Protein AF-A0A2N9P0N6-F1 (afdb_monomer_lite)

Structure (mmCIF, N/CA/C/O backbone):
data_AF-A0A2N9P0N6-F1
#
_entry.id   AF-A0A2N9P0N6-F1
#
loop_
_atom_site.group_PDB
_atom_site.id
_atom_site.type_symbol
_atom_site.label_atom_id
_atom_site.label_alt_id
_atom_site.label_comp_id
_atom_site.label_asym_id
_atom_site.label_entity_id
_atom_site.label_seq_id
_atom_site.pdbx_PDB_ins_code
_atom_site.Cartn_x
_atom_site.Cartn_y
_atom_site.Cartn_z
_atom_site.occupancy
_atom_site.B_iso_or_equiv
_atom_site.auth_seq_id
_atom_site.auth_comp_id
_atom_site.auth_asym_id
_atom_site.auth_atom_id
_atom_site.pdbx_PDB_model_num
ATOM 1 N N . MET A 1 1 ? 8.194 -4.034 -36.246 1.00 49.62 1 MET A N 1
ATOM 2 C CA . MET A 1 1 ? 9.529 -4.236 -35.645 1.00 49.62 1 MET A CA 1
ATOM 3 C C . MET A 1 1 ? 10.573 -4.206 -36.746 1.00 49.62 1 MET A C 1
ATOM 5 O O . MET A 1 1 ? 10.496 -5.023 -37.655 1.00 49.62 1 MET A O 1
ATOM 9 N N . GLN A 1 2 ? 11.500 -3.252 -36.697 1.00 40.88 2 GLN A N 1
ATOM 10 C CA . GLN A 1 2 ? 12.720 -3.291 -37.503 1.00 40.88 2 GLN A CA 1
ATOM 11 C C . GLN A 1 2 ? 13.875 -3.702 -36.585 1.00 40.88 2 GLN A C 1
ATOM 13 O O . GLN A 1 2 ? 13.995 -3.189 -35.474 1.00 40.88 2 GLN A O 1
ATOM 18 N N . THR A 1 3 ? 14.701 -4.646 -37.029 1.00 42.91 3 THR A N 1
ATOM 19 C CA . THR A 1 3 ? 15.984 -4.951 -36.388 1.00 42.91 3 THR A CA 1
ATOM 20 C C . THR A 1 3 ? 17.046 -4.061 -37.018 1.00 42.91 3 THR A C 1
ATOM 22 O O . THR A 1 3 ? 17.331 -4.203 -38.209 1.00 42.91 3 THR A O 1
ATOM 25 N N . LEU A 1 4 ? 17.625 -3.146 -36.243 1.00 47.66 4 LEU A N 1
ATOM 26 C CA . LEU A 1 4 ? 18.802 -2.388 -36.669 1.00 47.66 4 LEU A CA 1
ATOM 27 C C . LEU A 1 4 ? 20.085 -3.176 -36.342 1.00 47.66 4 LEU A C 1
ATOM 29 O O . LEU A 1 4 ? 20.085 -4.105 -35.528 1.00 47.66 4 LEU A O 1
ATOM 33 N N . SER A 1 5 ? 21.189 -2.816 -37.004 1.00 42.75 5 SER A N 1
ATOM 34 C CA . SER A 1 5 ? 22.524 -3.361 -36.718 1.00 42.75 5 SER A CA 1
ATOM 35 C C . SER A 1 5 ? 22.832 -3.242 -35.218 1.00 42.75 5 SER A C 1
ATOM 37 O O . SER A 1 5 ? 22.763 -2.146 -34.672 1.00 42.75 5 SER A O 1
ATOM 39 N N . GLY A 1 6 ? 23.164 -4.358 -34.557 1.00 52.94 6 GLY A N 1
ATOM 40 C CA . GLY A 1 6 ? 23.443 -4.404 -33.111 1.00 52.94 6 GLY A CA 1
ATOM 41 C C . GLY A 1 6 ? 22.436 -5.189 -32.258 1.00 52.94 6 GLY A C 1
ATOM 42 O O . GLY A 1 6 ? 22.603 -5.245 -31.044 1.00 52.94 6 GLY A O 1
ATOM 43 N N . GLY A 1 7 ? 21.417 -5.818 -32.858 1.00 56.06 7 GLY A N 1
ATOM 44 C CA . GLY A 1 7 ? 20.499 -6.720 -32.140 1.00 56.06 7 GLY A CA 1
ATOM 45 C C . GLY A 1 7 ? 19.434 -6.014 -31.292 1.00 56.06 7 GLY A C 1
ATOM 46 O O . GLY A 1 7 ? 18.870 -6.626 -30.388 1.00 56.06 7 GLY A O 1
ATOM 47 N N . ILE A 1 8 ? 19.164 -4.737 -31.576 1.00 58.69 8 ILE A N 1
ATOM 48 C CA . ILE A 1 8 ? 18.118 -3.942 -30.920 1.00 58.69 8 ILE A CA 1
ATOM 49 C C . ILE A 1 8 ? 16.829 -4.045 -31.740 1.00 58.69 8 ILE A C 1
ATOM 51 O O . ILE A 1 8 ? 16.834 -3.818 -32.956 1.00 58.69 8 ILE A O 1
ATOM 55 N N . VAL A 1 9 ? 15.725 -4.369 -31.066 1.00 68.44 9 VAL A N 1
ATOM 56 C CA . VAL A 1 9 ? 14.376 -4.251 -31.627 1.00 68.44 9 VAL A CA 1
ATOM 57 C C . VAL A 1 9 ? 13.866 -2.850 -31.323 1.00 68.44 9 VAL A C 1
ATOM 59 O O . VAL A 1 9 ? 13.810 -2.452 -30.162 1.00 68.44 9 VAL A O 1
ATOM 62 N N . TYR A 1 10 ? 13.492 -2.109 -32.363 1.00 68.31 10 TYR A N 1
ATOM 63 C CA . TYR A 1 10 ? 12.914 -0.777 -32.212 1.00 68.31 10 TYR A CA 1
ATOM 64 C C . TYR A 1 10 ? 11.390 -0.820 -32.267 1.00 68.31 10 TYR A C 1
ATOM 66 O O . TYR A 1 10 ? 10.807 -1.390 -33.204 1.00 68.31 10 TYR A O 1
ATOM 74 N N . LEU A 1 11 ? 10.766 -0.200 -31.264 1.00 72.31 11 LEU A N 1
ATOM 75 C CA . LEU A 1 11 ? 9.359 0.171 -31.293 1.00 72.31 11 LEU A CA 1
ATOM 76 C C . LEU A 1 11 ? 9.286 1.631 -31.753 1.00 72.31 11 LEU A C 1
ATOM 78 O O . LEU A 1 11 ? 9.772 2.499 -31.035 1.00 72.31 11 LEU A O 1
ATOM 82 N N . PRO A 1 12 ? 8.750 1.908 -32.955 1.00 70.69 12 PRO A N 1
ATOM 83 C CA . PRO A 1 12 ? 8.478 3.279 -33.359 1.00 70.69 12 PRO A CA 1
ATOM 84 C C . PRO A 1 12 ? 7.296 3.829 -32.554 1.00 70.69 12 PRO A C 1
ATOM 86 O O . PRO A 1 12 ? 6.465 3.061 -32.062 1.00 70.69 12 PRO A O 1
ATOM 89 N N . VAL A 1 13 ? 7.169 5.152 -32.505 1.00 69.19 13 VAL A N 1
ATOM 90 C CA . VAL A 1 13 ? 6.020 5.829 -31.882 1.00 69.19 13 VAL A CA 1
ATOM 91 C C . VAL A 1 13 ? 4.707 5.315 -32.475 1.00 69.19 13 VAL A C 1
ATOM 93 O O . VAL A 1 13 ? 4.562 5.237 -33.698 1.00 69.19 13 VAL A O 1
ATOM 96 N N . GLY A 1 14 ? 3.755 4.954 -31.610 1.00 60.06 14 GLY A N 1
ATOM 97 C CA . GLY A 1 14 ? 2.486 4.330 -32.012 1.00 60.06 14 GLY A CA 1
ATOM 98 C C . GLY A 1 14 ? 2.611 2.873 -32.486 1.00 60.06 14 GLY A C 1
ATOM 99 O O . GLY A 1 14 ? 1.659 2.307 -33.019 1.00 60.06 14 GLY A O 1
ATOM 100 N N . GLY A 1 15 ? 3.788 2.258 -32.342 1.00 62.38 15 GLY A N 1
ATOM 101 C CA . GLY A 1 15 ? 3.999 0.831 -32.536 1.00 62.38 15 GLY A CA 1
ATOM 102 C C . GLY A 1 15 ? 3.549 0.048 -31.308 1.00 62.38 15 GLY A C 1
ATOM 103 O O . GLY A 1 15 ? 4.353 -0.201 -30.412 1.00 62.38 15 GLY A O 1
ATOM 104 N N . ASP A 1 16 ? 2.281 -0.355 -31.283 1.00 68.75 16 ASP A N 1
ATOM 105 C CA . ASP A 1 16 ? 1.711 -1.074 -30.144 1.00 68.75 16 ASP A CA 1
ATOM 106 C C . ASP A 1 16 ? 2.242 -2.510 -30.044 1.00 68.75 16 ASP A C 1
ATOM 108 O O . ASP A 1 16 ? 2.293 -3.262 -31.025 1.00 68.75 16 ASP A O 1
ATOM 112 N N . VAL A 1 17 ? 2.582 -2.923 -28.824 1.00 77.94 17 VAL A N 1
ATOM 113 C CA . VAL A 1 17 ? 2.837 -4.323 -28.487 1.00 77.94 17 VAL A CA 1
ATOM 114 C C . VAL A 1 17 ? 1.614 -4.863 -27.761 1.00 77.94 17 VAL A C 1
ATOM 116 O O . VAL A 1 17 ? 1.407 -4.603 -26.577 1.00 77.94 17 VAL A O 1
ATOM 119 N N . VAL A 1 18 ? 0.805 -5.651 -28.466 1.00 70.25 18 VAL A N 1
ATOM 120 C CA . VAL A 1 18 ? -0.320 -6.366 -27.857 1.00 70.25 18 VAL A CA 1
ATOM 121 C C . VAL A 1 18 ? 0.111 -7.785 -27.533 1.00 70.25 18 VAL A C 1
ATOM 123 O O . VAL A 1 18 ? 0.424 -8.583 -28.419 1.00 70.25 18 VAL A O 1
ATOM 126 N N . VAL A 1 19 ? 0.097 -8.112 -26.247 1.00 71.06 19 VAL A N 1
ATOM 127 C CA . VAL A 1 19 ? 0.402 -9.443 -25.746 1.00 71.06 19 VAL A CA 1
ATOM 128 C C . VAL A 1 19 ? -0.867 -10.050 -25.169 1.00 71.06 19 VAL A C 1
ATOM 130 O O . VAL A 1 19 ? -1.368 -9.618 -24.134 1.00 71.06 19 VAL A O 1
ATOM 133 N N . ASN A 1 20 ? -1.350 -11.116 -25.803 1.00 66.62 20 ASN A N 1
ATOM 134 C CA . ASN A 1 20 ? -2.471 -11.916 -25.315 1.00 66.62 20 ASN A CA 1
ATOM 135 C C . ASN A 1 20 ? -1.983 -13.333 -25.010 1.00 66.62 20 ASN A C 1
ATOM 137 O O . ASN A 1 20 ? -2.189 -14.233 -25.828 1.00 66.62 20 ASN A O 1
ATOM 141 N N . PRO A 1 21 ? -1.297 -13.571 -23.878 1.00 57.34 21 PRO A N 1
ATOM 142 C CA . PRO A 1 21 ? -0.941 -14.929 -23.505 1.00 57.34 21 PRO A CA 1
ATOM 143 C C . PRO A 1 21 ? -2.259 -15.677 -23.288 1.00 57.34 21 PRO A C 1
ATOM 145 O O . PRO A 1 21 ? -3.105 -15.245 -22.505 1.00 57.34 21 PRO A O 1
ATOM 148 N N . GLY A 1 22 ? -2.462 -16.751 -24.054 1.00 48.78 22 GLY A N 1
ATOM 149 C CA . GLY A 1 22 ? -3.684 -17.560 -24.123 1.00 48.78 22 GLY A CA 1
ATOM 150 C C . GLY A 1 22 ? -4.123 -18.297 -22.845 1.00 48.78 22 GLY A C 1
ATOM 151 O O . GLY A 1 22 ? -4.326 -19.505 -22.889 1.00 48.78 22 GLY A O 1
ATOM 152 N N . GLY A 1 23 ? -4.328 -17.590 -21.732 1.00 51.22 23 GLY A N 1
ATOM 153 C CA . GLY A 1 23 ? -4.953 -18.113 -20.514 1.00 51.22 23 GLY A CA 1
ATOM 154 C C . GLY A 1 23 ? -4.096 -18.013 -19.249 1.00 51.22 23 GLY A C 1
ATOM 155 O O . GLY A 1 23 ? -2.961 -17.544 -19.260 1.00 51.22 23 GLY A O 1
ATOM 156 N N . PHE A 1 24 ? -4.679 -18.434 -18.126 1.00 49.97 24 PHE A N 1
ATOM 157 C CA . PHE A 1 24 ? -4.037 -18.484 -16.808 1.00 49.97 24 PHE A CA 1
ATOM 158 C C . PHE A 1 24 ? -3.007 -19.632 -16.762 1.00 49.97 24 PHE A C 1
ATOM 160 O O . PHE A 1 24 ? -3.317 -20.740 -17.191 1.00 49.97 24 PHE A O 1
ATOM 167 N N . GLY A 1 25 ? -1.801 -19.401 -16.231 1.00 47.66 25 GLY A N 1
ATOM 168 C CA . GLY A 1 25 ? -0.821 -20.470 -15.959 1.00 47.66 25 GLY A CA 1
ATOM 169 C C . GLY A 1 25 ? 0.010 -20.982 -17.147 1.00 47.66 25 GLY A C 1
ATOM 170 O O . GLY A 1 25 ? 0.790 -21.915 -16.980 1.00 47.66 25 GLY A O 1
ATOM 171 N N . ILE A 1 26 ? -0.108 -20.377 -18.329 1.00 51.69 26 ILE A N 1
ATOM 172 C CA . ILE A 1 26 ? 0.869 -20.558 -19.415 1.00 51.69 26 ILE A CA 1
ATOM 173 C C . ILE A 1 26 ? 2.056 -19.599 -19.223 1.00 51.69 26 ILE A C 1
ATOM 175 O O . ILE A 1 26 ? 1.856 -18.489 -18.718 1.00 51.69 26 ILE A O 1
ATOM 179 N N . PRO A 1 27 ? 3.281 -19.982 -19.632 1.00 53.56 27 PRO A N 1
ATOM 180 C CA . PRO A 1 27 ? 4.412 -19.065 -19.642 1.00 53.56 27 PRO A CA 1
ATOM 181 C C . PRO A 1 27 ? 4.029 -17.799 -20.412 1.00 53.56 27 PRO A C 1
ATOM 183 O O . PRO A 1 27 ? 3.515 -17.878 -21.530 1.00 53.56 27 PRO A O 1
ATOM 186 N N . GLY A 1 28 ? 4.225 -16.642 -19.784 1.00 61.91 28 GLY A N 1
ATOM 187 C CA . GLY A 1 28 ? 3.974 -15.348 -20.405 1.00 61.91 28 GLY A CA 1
ATOM 188 C C . GLY A 1 28 ? 4.761 -15.152 -21.704 1.00 61.91 28 GLY A C 1
ATOM 189 O O . GLY A 1 28 ? 5.698 -15.895 -21.996 1.00 61.91 28 GLY A O 1
ATOM 190 N N . ALA A 1 29 ? 4.414 -14.134 -22.495 1.00 69.56 29 ALA A N 1
ATOM 191 C CA . ALA A 1 29 ? 5.278 -13.764 -23.615 1.00 69.56 29 ALA A CA 1
ATOM 192 C C . ALA A 1 29 ? 6.511 -13.027 -23.084 1.00 69.56 29 ALA A C 1
ATOM 194 O O . ALA A 1 29 ? 6.374 -12.080 -22.305 1.00 69.56 29 ALA A O 1
ATOM 195 N N . THR A 1 30 ? 7.697 -13.429 -23.534 1.00 66.44 30 THR A N 1
ATOM 196 C CA . THR A 1 30 ? 8.952 -12.790 -23.134 1.00 66.44 30 THR A CA 1
ATOM 197 C C . THR A 1 30 ? 9.543 -11.994 -24.288 1.00 66.44 30 THR A C 1
ATOM 199 O O . THR A 1 30 ? 9.735 -12.533 -25.378 1.00 66.44 30 THR A O 1
ATOM 202 N N . LEU A 1 31 ? 9.893 -10.735 -24.028 1.00 73.81 31 LEU A N 1
ATOM 203 C CA . LEU A 1 31 ? 10.778 -9.944 -24.875 1.00 73.81 31 LEU A CA 1
ATOM 204 C C . LEU A 1 31 ? 12.138 -9.807 -24.180 1.00 73.81 31 LEU A C 1
ATOM 206 O O . LEU A 1 31 ? 12.259 -9.183 -23.127 1.00 73.81 31 LEU A O 1
ATOM 210 N N . SER A 1 32 ? 13.164 -10.402 -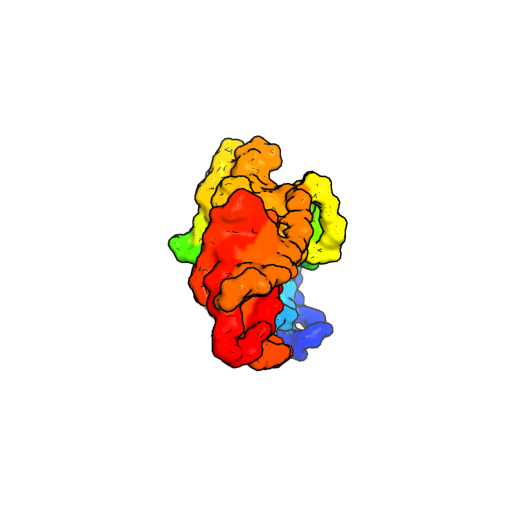24.779 1.00 62.06 32 SER A N 1
ATOM 211 C CA . SER A 1 32 ? 14.549 -10.376 -24.295 1.00 62.06 32 SER A CA 1
ATOM 212 C C . SER A 1 32 ? 15.461 -9.618 -25.263 1.00 62.06 32 SER A C 1
ATOM 214 O O . SER A 1 32 ? 15.145 -9.510 -26.446 1.00 62.06 32 SER A O 1
ATOM 216 N N . GLY A 1 33 ? 16.624 -9.159 -24.794 1.00 62.41 33 GLY A N 1
ATOM 217 C CA . GLY A 1 33 ? 17.613 -8.448 -25.614 1.00 62.41 33 GLY A CA 1
ATOM 218 C C . GLY A 1 33 ? 17.662 -6.956 -25.292 1.00 62.41 33 GLY A C 1
ATOM 219 O O . GLY A 1 33 ? 17.744 -6.589 -24.127 1.00 62.41 33 GLY A O 1
ATOM 220 N N . ASN A 1 34 ? 17.620 -6.102 -26.311 1.00 70.62 34 ASN A N 1
ATOM 221 C CA . ASN A 1 34 ? 17.540 -4.651 -26.144 1.00 70.62 34 ASN A CA 1
ATOM 222 C C . ASN A 1 34 ? 16.294 -4.129 -26.859 1.00 70.62 34 ASN A C 1
ATOM 224 O O . ASN A 1 34 ? 16.050 -4.489 -28.017 1.00 70.62 34 ASN A O 1
ATOM 228 N N . LEU A 1 35 ? 15.542 -3.263 -26.183 1.00 80.94 35 LEU A N 1
ATOM 229 C CA . LEU A 1 35 ? 14.367 -2.593 -26.729 1.00 80.94 35 LEU A CA 1
ATOM 230 C C . LEU A 1 35 ? 14.644 -1.093 -26.827 1.00 80.94 35 LEU A C 1
ATOM 232 O O . LEU A 1 35 ? 14.914 -0.444 -25.820 1.00 80.94 35 LEU A O 1
ATOM 236 N N . GLY A 1 36 ? 14.600 -0.551 -28.038 1.00 82.56 36 GLY A N 1
ATOM 237 C CA . GLY A 1 36 ? 14.731 0.884 -28.270 1.00 82.56 36 GLY A CA 1
ATOM 238 C C . GLY A 1 36 ? 13.366 1.548 -28.404 1.00 82.56 36 GLY A C 1
ATOM 239 O O . GLY A 1 36 ? 12.532 1.064 -29.174 1.00 82.56 36 GLY A O 1
ATOM 240 N N . LEU A 1 37 ? 13.169 2.652 -27.683 1.00 87.12 37 LEU A N 1
ATOM 241 C CA . LEU A 1 37 ? 12.028 3.554 -27.821 1.00 87.12 37 LEU A CA 1
ATOM 242 C C . LEU A 1 37 ? 12.452 4.821 -28.567 1.00 87.12 37 LEU A C 1
ATOM 244 O O . LEU A 1 37 ? 13.471 5.434 -28.228 1.00 87.12 37 LEU A O 1
ATOM 248 N N . ASP A 1 38 ? 11.647 5.236 -29.540 1.00 87.38 38 ASP A N 1
ATOM 249 C CA . ASP A 1 38 ? 11.734 6.589 -30.090 1.00 87.38 38 ASP A CA 1
ATOM 250 C C . ASP A 1 38 ? 11.063 7.601 -29.132 1.00 87.38 38 ASP A C 1
ATOM 252 O O . ASP A 1 38 ? 10.577 7.242 -28.060 1.00 87.38 38 ASP A O 1
ATOM 256 N N . SER A 1 39 ? 11.061 8.893 -29.468 1.00 87.25 39 SER A N 1
ATOM 257 C CA . SER A 1 39 ? 10.440 9.920 -28.613 1.00 87.25 39 SER A CA 1
ATOM 258 C C . SER A 1 39 ? 8.911 9.823 -28.613 1.00 87.25 39 SER A C 1
ATOM 260 O O . SER A 1 39 ? 8.303 9.905 -29.675 1.00 87.25 39 SER A O 1
ATOM 262 N N . GLY A 1 40 ? 8.277 9.731 -27.440 1.00 87.12 40 GLY A N 1
ATOM 263 C CA . GLY A 1 40 ? 6.818 9.652 -27.300 1.00 87.12 40 GLY A CA 1
ATOM 264 C C . GLY A 1 40 ? 6.309 8.317 -26.736 1.00 87.12 40 GLY A C 1
ATOM 265 O O . GLY A 1 40 ? 7.111 7.464 -26.342 1.00 87.12 40 GLY A O 1
ATOM 266 N N . PRO A 1 41 ? 4.975 8.143 -26.658 1.00 88.31 41 PRO A N 1
ATOM 267 C CA . PRO A 1 41 ? 4.359 6.997 -25.998 1.00 88.31 41 PRO A CA 1
ATOM 268 C C . PRO A 1 41 ? 4.415 5.720 -26.838 1.00 88.31 41 PRO A C 1
ATOM 270 O O . PRO A 1 41 ? 4.175 5.730 -28.049 1.00 88.31 41 PRO A O 1
ATOM 273 N N . HIS A 1 42 ? 4.683 4.610 -26.152 1.00 90.94 42 HIS A N 1
ATOM 274 C CA . HIS A 1 42 ? 4.646 3.255 -26.695 1.00 90.94 42 HIS A CA 1
ATOM 275 C C . HIS A 1 42 ? 3.716 2.401 -25.839 1.00 90.94 42 HIS A C 1
ATOM 277 O O . HIS A 1 42 ? 3.966 2.203 -24.647 1.00 90.94 42 HIS A O 1
ATOM 283 N N . HIS A 1 43 ? 2.645 1.890 -26.443 1.00 89.19 43 HIS A N 1
ATOM 284 C CA . HIS A 1 43 ? 1.644 1.118 -25.721 1.00 89.19 43 HIS A CA 1
ATOM 285 C C . HIS A 1 43 ? 2.042 -0.356 -25.655 1.00 89.19 43 HIS A C 1
ATOM 287 O O . HIS A 1 43 ? 2.383 -0.992 -26.656 1.00 89.19 43 HIS A O 1
ATOM 293 N N . ILE A 1 44 ? 1.967 -0.911 -24.451 1.00 89.00 44 ILE A N 1
ATOM 294 C CA . ILE A 1 44 ? 2.109 -2.332 -24.172 1.00 89.00 44 ILE A CA 1
ATOM 295 C C . ILE A 1 44 ? 0.807 -2.791 -23.525 1.00 89.00 44 ILE A C 1
ATOM 297 O O . ILE A 1 44 ? 0.579 -2.608 -22.327 1.00 89.00 44 ILE A O 1
ATOM 301 N N . THR A 1 45 ? -0.059 -3.408 -24.323 1.00 87.19 45 THR A N 1
ATOM 302 C CA . THR A 1 45 ? -1.331 -3.952 -23.848 1.00 87.19 45 THR A CA 1
ATOM 303 C C . THR A 1 45 ? -1.144 -5.419 -23.490 1.00 87.19 45 THR A C 1
ATOM 305 O O . THR A 1 45 ? -0.797 -6.229 -24.350 1.00 87.19 45 THR A O 1
ATOM 308 N N . VAL A 1 46 ? -1.405 -5.792 -22.235 1.00 85.44 46 VAL A N 1
ATOM 309 C CA . VAL A 1 46 ? -1.327 -7.191 -21.785 1.00 85.44 46 VAL A CA 1
ATOM 310 C C . VAL A 1 46 ? -2.709 -7.708 -21.409 1.00 85.44 46 VAL A C 1
ATOM 312 O O . VAL A 1 46 ? -3.376 -7.156 -20.534 1.00 85.44 46 VAL A O 1
ATOM 315 N N . GLY A 1 47 ? -3.120 -8.811 -22.035 1.00 77.88 47 GLY A N 1
ATOM 316 C CA . GLY A 1 47 ? -4.386 -9.480 -21.744 1.00 77.88 47 GLY A CA 1
ATOM 317 C C . GLY A 1 47 ? -5.606 -8.741 -22.291 1.00 77.88 47 GLY A C 1
ATOM 318 O O . GLY A 1 47 ? -6.637 -8.689 -21.622 1.00 77.88 47 GLY A O 1
ATOM 319 N N . GLN A 1 48 ? -5.496 -8.158 -23.485 1.00 76.69 48 GLN A N 1
ATOM 320 C CA . GLN A 1 48 ? -6.612 -7.495 -24.155 1.00 76.69 48 GLN A CA 1
ATOM 321 C C . GLN A 1 48 ? -7.822 -8.447 -24.229 1.00 76.69 48 GLN A C 1
ATOM 323 O O . GLN A 1 48 ? -7.679 -9.619 -24.575 1.00 76.69 48 GLN A O 1
ATOM 328 N N . ASN A 1 49 ? -9.017 -7.942 -23.903 1.00 69.25 49 ASN A N 1
ATOM 329 C CA . ASN A 1 49 ? -10.279 -8.701 -23.867 1.00 69.25 49 ASN A CA 1
ATOM 330 C C . ASN A 1 49 ? -10.369 -9.821 -22.807 1.00 69.25 49 ASN A C 1
ATOM 332 O O . ASN A 1 49 ? -11.240 -10.686 -22.909 1.00 69.25 49 ASN A O 1
ATOM 336 N N . LEU A 1 50 ? -9.508 -9.824 -21.783 1.00 68.69 50 LEU A N 1
ATOM 337 C CA . LEU A 1 50 ? -9.630 -10.737 -20.640 1.00 68.69 50 LEU A CA 1
ATOM 338 C C . LEU A 1 50 ? -10.406 -10.099 -19.478 1.00 68.69 50 LEU A C 1
ATOM 340 O O . LEU A 1 50 ? -10.438 -8.884 -19.328 1.00 68.69 50 LEU A O 1
ATOM 344 N N . VAL A 1 51 ? -11.023 -10.935 -18.636 1.00 61.69 51 VAL A N 1
ATOM 345 C CA . VAL A 1 51 ? -11.869 -10.498 -17.501 1.00 61.69 51 VAL A CA 1
ATOM 346 C C . VAL A 1 51 ? -11.174 -10.707 -16.137 1.00 61.69 51 VAL A C 1
ATOM 348 O O . VAL A 1 51 ? -11.775 -10.490 -15.094 1.00 61.69 51 VAL A O 1
ATOM 351 N N . ALA A 1 52 ? -9.897 -11.108 -16.099 1.00 54.50 52 ALA A N 1
ATOM 352 C CA . ALA A 1 52 ? -9.213 -11.462 -14.848 1.00 54.50 52 ALA A CA 1
ATOM 353 C C . ALA A 1 52 ? -8.046 -10.524 -14.492 1.00 54.50 52 ALA A C 1
ATOM 355 O O . ALA A 1 52 ? -7.041 -10.470 -15.204 1.00 54.50 52 ALA A O 1
ATOM 356 N N . SER A 1 53 ? -8.157 -9.871 -13.330 1.00 51.62 53 SER A N 1
ATOM 357 C CA . SER A 1 53 ? -7.023 -9.325 -12.574 1.00 51.62 53 SER A CA 1
ATOM 358 C C . SER A 1 53 ? -6.164 -10.489 -12.058 1.00 51.62 53 SER A C 1
ATOM 360 O O . SER A 1 53 ? -6.698 -11.442 -11.495 1.00 51.62 53 SER A O 1
ATOM 362 N N . GLY A 1 54 ? -4.854 -10.459 -12.314 1.00 50.91 54 GLY A N 1
ATOM 363 C CA . GLY A 1 54 ? -3.926 -11.561 -12.004 1.00 50.91 54 GLY A CA 1
ATOM 364 C C . GLY A 1 54 ? -3.702 -12.559 -13.148 1.00 50.91 54 GLY A C 1
ATOM 365 O O . GLY A 1 54 ? -2.948 -13.516 -12.986 1.00 50.91 54 GLY A O 1
ATOM 366 N N . GLY A 1 55 ? -4.335 -12.321 -14.303 1.00 64.19 55 GLY A N 1
ATOM 367 C CA . GLY A 1 55 ? -4.104 -13.046 -15.549 1.00 64.19 55 GLY A CA 1
ATOM 368 C C . GLY A 1 55 ? -2.763 -12.706 -16.227 1.00 64.19 55 GLY A C 1
ATOM 369 O O . GLY A 1 55 ? -1.840 -12.197 -15.595 1.00 64.19 55 GLY A O 1
ATOM 370 N N . PRO A 1 56 ? -2.630 -13.021 -17.520 1.00 58.59 56 PRO A N 1
ATOM 371 C CA . PRO A 1 56 ? -1.377 -13.373 -18.175 1.00 58.59 56 PRO A CA 1
ATOM 372 C C . PRO A 1 56 ? -0.240 -12.345 -18.069 1.00 58.59 56 PRO A C 1
ATOM 374 O O . PRO A 1 56 ? -0.467 -11.137 -17.986 1.00 58.59 56 PRO A O 1
ATOM 377 N N . GLN A 1 57 ? 0.995 -12.849 -18.129 1.00 75.75 57 GLN A N 1
ATOM 378 C CA . GLN A 1 57 ? 2.219 -12.067 -17.950 1.00 75.75 57 GLN A CA 1
ATOM 379 C C . GLN A 1 57 ? 2.888 -11.755 -19.296 1.00 75.75 57 GLN A C 1
ATOM 381 O O . GLN A 1 57 ? 3.010 -12.623 -20.160 1.00 75.75 57 GLN A O 1
ATOM 386 N N . CYS A 1 58 ? 3.359 -10.527 -19.473 1.00 85.12 58 CYS A N 1
ATOM 387 C CA . CYS A 1 58 ? 4.429 -10.212 -20.409 1.00 85.12 58 CYS A CA 1
ATOM 388 C C . CYS A 1 58 ? 5.678 -9.896 -19.592 1.00 85.12 58 CYS A C 1
ATOM 390 O O . CYS A 1 58 ? 5.612 -9.057 -18.698 1.00 85.12 58 CYS A O 1
ATOM 392 N N . ILE A 1 59 ? 6.794 -10.562 -19.877 1.00 87.44 59 ILE A N 1
ATOM 393 C CA . ILE A 1 59 ? 8.076 -10.286 -19.227 1.00 87.44 59 ILE A CA 1
ATOM 394 C C . ILE A 1 59 ? 8.972 -9.584 -20.239 1.00 87.44 59 ILE A C 1
ATOM 396 O O . ILE A 1 59 ? 9.296 -10.144 -21.285 1.00 87.44 59 ILE A O 1
ATOM 400 N N . ILE A 1 60 ? 9.409 -8.373 -19.920 1.00 89.50 60 ILE A N 1
ATOM 401 C CA . ILE A 1 60 ? 10.470 -7.695 -20.656 1.00 89.50 60 ILE A CA 1
ATOM 402 C C . ILE A 1 60 ? 11.733 -7.791 -19.812 1.00 89.50 60 ILE A C 1
ATOM 404 O O . ILE A 1 60 ? 11.938 -7.037 -18.859 1.00 89.50 60 ILE A O 1
ATOM 408 N N . SER A 1 61 ? 12.567 -8.767 -20.167 1.00 87.94 61 SER A N 1
ATOM 409 C CA . SER A 1 61 ? 13.908 -8.922 -19.602 1.00 87.94 61 SER A CA 1
ATOM 410 C C . SER A 1 61 ? 14.959 -8.126 -20.365 1.00 87.94 61 SER A C 1
ATOM 412 O O . SER A 1 61 ? 16.104 -8.033 -19.925 1.00 87.94 61 SER A O 1
ATOM 414 N N . ALA A 1 62 ? 14.570 -7.550 -21.504 1.00 85.88 62 ALA A N 1
ATOM 415 C CA . ALA A 1 62 ? 15.396 -6.626 -22.249 1.00 85.88 62 ALA A CA 1
ATOM 416 C C . ALA A 1 62 ? 15.680 -5.341 -21.463 1.00 85.88 62 ALA A C 1
ATOM 418 O O . ALA A 1 62 ? 14.816 -4.848 -20.738 1.00 85.88 62 ALA A O 1
ATOM 419 N N . THR A 1 63 ? 16.857 -4.753 -21.680 1.00 90.00 63 THR A N 1
ATOM 420 C CA . THR A 1 63 ? 17.079 -3.351 -21.314 1.00 90.00 63 THR A CA 1
ATOM 421 C C . THR A 1 63 ? 16.292 -2.472 -22.277 1.00 90.00 63 THR A C 1
ATOM 423 O O . THR A 1 63 ? 16.502 -2.535 -23.493 1.00 90.00 63 THR A O 1
ATOM 426 N N . ILE A 1 64 ? 15.395 -1.652 -21.735 1.00 92.06 64 ILE A N 1
ATOM 427 C CA . ILE A 1 64 ? 14.668 -0.641 -22.497 1.00 92.06 64 ILE A CA 1
ATOM 428 C C . ILE A 1 64 ? 15.457 0.668 -22.435 1.00 92.06 64 ILE A C 1
ATOM 430 O O . ILE A 1 64 ? 15.725 1.185 -21.350 1.00 92.06 64 ILE A O 1
ATOM 434 N N . GLY A 1 65 ? 15.832 1.205 -23.590 1.00 91.06 65 GLY A N 1
ATOM 435 C CA . GLY A 1 65 ? 16.515 2.492 -23.718 1.00 91.06 65 GLY A CA 1
ATOM 436 C C . GLY A 1 65 ? 15.820 3.403 -24.724 1.00 91.06 65 GLY A C 1
ATOM 437 O O . GLY A 1 65 ? 14.882 2.993 -25.404 1.00 91.06 65 GLY A O 1
ATOM 438 N N . GLU A 1 66 ? 16.301 4.636 -24.842 1.00 88.31 66 GLU A N 1
ATOM 439 C CA . GLU A 1 66 ? 15.776 5.633 -25.782 1.00 88.31 66 GLU A CA 1
ATOM 440 C C . GLU A 1 66 ? 16.859 6.136 -26.744 1.00 88.31 66 GLU A C 1
ATOM 442 O O . GLU A 1 66 ? 18.040 6.193 -26.397 1.00 88.31 66 GLU A O 1
ATOM 447 N N . THR A 1 67 ? 16.466 6.493 -27.967 1.00 79.94 67 THR A N 1
ATOM 448 C CA . THR A 1 67 ? 17.379 6.993 -29.016 1.00 79.94 67 THR A CA 1
ATOM 449 C C . THR A 1 67 ? 17.484 8.505 -29.074 1.00 79.94 67 THR A C 1
ATOM 451 O O . THR A 1 67 ? 18.553 9.030 -29.379 1.00 79.94 67 THR A O 1
ATOM 454 N N . SER A 1 68 ? 16.386 9.212 -28.808 1.00 78.50 68 SER A N 1
ATOM 455 C CA . SER A 1 68 ? 16.297 10.668 -28.978 1.00 78.50 68 SER A CA 1
ATOM 456 C C . SER A 1 68 ? 15.737 11.407 -27.758 1.00 78.50 68 SER A C 1
ATOM 458 O O . SER A 1 68 ? 15.420 12.589 -27.866 1.00 78.50 68 SER A O 1
ATOM 460 N N . GLY A 1 69 ? 15.626 10.732 -26.608 1.00 82.31 69 GLY A N 1
ATOM 461 C CA . GLY A 1 69 ? 15.057 11.292 -25.380 1.00 82.31 69 GLY A CA 1
ATOM 462 C C . GLY A 1 69 ? 13.523 11.306 -25.354 1.00 82.31 69 GLY A C 1
ATOM 463 O O . GLY A 1 69 ? 12.862 11.491 -26.382 1.00 82.31 69 GLY A O 1
ATOM 464 N N . GLY A 1 70 ? 12.951 11.135 -24.162 1.00 85.44 70 GLY A N 1
ATOM 465 C CA . GLY A 1 70 ? 11.506 11.214 -23.935 1.00 85.44 70 GLY A CA 1
ATOM 466 C C . GLY A 1 70 ? 10.721 10.002 -24.440 1.00 85.44 70 GLY A C 1
ATOM 467 O O . GLY A 1 70 ? 9.528 10.132 -24.713 1.00 85.44 70 GLY A O 1
ATOM 468 N N . GLY A 1 71 ? 11.365 8.842 -24.588 1.00 92.50 71 GLY A N 1
ATOM 469 C CA . GLY A 1 71 ? 10.653 7.594 -24.855 1.00 92.50 71 GLY A CA 1
ATOM 470 C C . GLY A 1 71 ? 9.867 7.177 -23.615 1.00 92.50 71 GLY A C 1
ATOM 471 O O . GLY A 1 71 ? 10.444 7.059 -22.534 1.00 92.50 71 GLY A O 1
ATOM 472 N N . SER A 1 72 ? 8.557 6.989 -23.751 1.00 94.38 72 SER A N 1
ATOM 473 C CA . SER A 1 72 ? 7.662 6.599 -22.657 1.00 94.38 72 SER A CA 1
ATOM 474 C C . SER A 1 72 ? 6.954 5.281 -22.944 1.00 94.38 72 SER A C 1
ATOM 476 O O . SER A 1 72 ? 6.782 4.880 -24.097 1.00 94.38 72 SER A O 1
ATOM 478 N N . LEU A 1 73 ? 6.521 4.618 -21.872 1.00 95.75 73 LEU A N 1
ATOM 479 C CA . LEU A 1 73 ? 5.720 3.400 -21.934 1.00 95.75 73 LEU A CA 1
ATOM 480 C C . LEU A 1 73 ? 4.321 3.661 -21.387 1.00 95.75 73 LEU A C 1
ATOM 482 O O . LEU A 1 73 ? 4.161 4.321 -20.363 1.00 95.75 73 LEU A O 1
ATOM 486 N N . GLU A 1 74 ? 3.319 3.068 -22.017 1.00 95.75 74 GLU A N 1
ATOM 487 C CA . GLU A 1 74 ? 1.966 2.984 -21.483 1.00 95.75 74 GLU A CA 1
ATOM 488 C C . GLU A 1 74 ? 1.566 1.517 -21.341 1.00 95.75 74 GLU A C 1
ATOM 490 O O . GLU A 1 74 ? 1.449 0.787 -22.322 1.00 95.75 74 GLU A O 1
ATOM 495 N N . LYS A 1 75 ? 1.367 1.068 -20.102 1.00 93.81 75 LYS A N 1
ATOM 496 C CA . LYS A 1 75 ? 0.865 -0.266 -19.787 1.00 93.81 75 LYS A CA 1
ATOM 497 C C . LYS A 1 75 ? -0.659 -0.237 -19.710 1.00 93.81 75 LYS A C 1
ATOM 499 O O . LYS A 1 75 ? -1.217 0.338 -18.778 1.00 93.81 75 LYS A O 1
ATOM 504 N N . ASP A 1 76 ? -1.307 -0.950 -20.627 1.00 90.00 76 ASP A N 1
ATOM 505 C CA . ASP A 1 76 ? -2.763 -1.114 -20.685 1.00 90.00 76 ASP A CA 1
ATOM 506 C C . ASP A 1 76 ? -3.193 -2.598 -20.607 1.00 90.00 76 ASP A C 1
ATOM 508 O O . ASP A 1 76 ? -2.371 -3.524 -20.645 1.00 90.00 76 ASP A O 1
ATOM 512 N N . GLY A 1 77 ? -4.491 -2.841 -20.454 1.00 87.69 77 GLY A N 1
ATOM 513 C CA . GLY A 1 77 ? -5.106 -4.155 -20.317 1.00 87.69 77 GLY A CA 1
ATOM 514 C C . GLY A 1 77 ? -4.997 -4.735 -18.899 1.00 87.69 77 GLY A C 1
ATOM 515 O O . GLY A 1 77 ? -4.139 -4.338 -18.111 1.00 87.69 77 GLY A O 1
ATOM 516 N N . PRO A 1 78 ? -5.850 -5.709 -18.547 1.00 86.25 78 PRO A N 1
ATOM 517 C CA . PRO A 1 78 ? -5.952 -6.260 -17.191 1.00 86.25 78 PRO A CA 1
ATOM 518 C C . PRO A 1 78 ? -4.765 -7.146 -16.773 1.00 86.25 78 PRO A C 1
ATOM 520 O O . PRO A 1 78 ? -4.621 -7.466 -15.593 1.00 86.25 78 PRO A O 1
ATOM 523 N N . GLY A 1 79 ? -3.927 -7.573 -17.723 1.00 86.81 79 GLY A N 1
ATOM 524 C CA . GLY A 1 79 ? -2.787 -8.452 -17.474 1.00 86.81 79 GLY A CA 1
ATOM 525 C C . GLY A 1 79 ? -1.598 -7.753 -16.813 1.00 86.81 79 GLY A C 1
ATOM 526 O O . GLY A 1 79 ? -1.618 -6.545 -16.542 1.00 86.81 79 GLY A O 1
ATOM 527 N N . ARG A 1 80 ? -0.535 -8.529 -16.575 1.00 89.69 80 ARG A N 1
ATOM 528 C CA . ARG A 1 80 ? 0.677 -8.077 -15.884 1.00 89.69 80 ARG A CA 1
ATOM 529 C C . ARG A 1 80 ? 1.842 -7.874 -16.845 1.00 89.69 80 ARG A C 1
ATOM 531 O O . ARG A 1 80 ? 2.219 -8.797 -17.557 1.00 89.69 80 ARG A O 1
ATOM 538 N N . LEU A 1 81 ? 2.446 -6.693 -16.826 1.00 92.38 81 LEU A N 1
ATOM 539 C CA . LEU A 1 81 ? 3.740 -6.432 -17.456 1.00 92.38 81 LEU A CA 1
ATOM 540 C C . LEU A 1 81 ? 4.824 -6.462 -16.382 1.00 92.38 81 LEU A C 1
ATOM 542 O O . LEU A 1 81 ? 4.714 -5.748 -15.392 1.00 92.38 81 LEU A O 1
ATOM 546 N N . VAL A 1 82 ? 5.848 -7.287 -16.576 1.00 93.19 82 VAL A N 1
ATOM 547 C CA . VAL A 1 82 ? 6.989 -7.443 -15.672 1.00 93.19 82 VAL A CA 1
ATOM 548 C C . VAL A 1 82 ? 8.232 -6.885 -16.357 1.00 93.19 82 VAL A C 1
ATOM 550 O O . VAL A 1 82 ? 8.626 -7.377 -17.413 1.00 93.19 82 VAL A O 1
ATOM 553 N N . LEU A 1 83 ? 8.850 -5.869 -15.762 1.00 95.94 83 LEU A N 1
ATOM 554 C CA . LEU A 1 83 ? 10.099 -5.271 -16.227 1.00 95.94 83 LEU A CA 1
ATOM 555 C C . LEU A 1 83 ? 11.236 -5.715 -15.305 1.00 95.94 83 LEU A C 1
ATOM 557 O O . LEU A 1 83 ? 11.285 -5.310 -14.143 1.00 95.94 83 LEU A O 1
ATOM 561 N N . THR A 1 84 ? 12.156 -6.534 -15.818 1.00 95.31 84 THR A N 1
ATOM 562 C CA . THR A 1 84 ? 13.299 -7.046 -15.034 1.00 95.31 84 THR A CA 1
ATOM 563 C C . THR A 1 84 ? 14.641 -6.451 -15.469 1.00 95.31 84 THR A C 1
ATOM 565 O O . THR A 1 84 ? 15.660 -6.712 -14.837 1.00 95.31 84 THR A O 1
ATOM 568 N N . GLY A 1 85 ? 14.663 -5.688 -16.568 1.00 93.56 85 GLY A N 1
ATOM 569 C CA . GLY A 1 85 ? 15.864 -5.053 -17.111 1.00 93.56 85 GLY A CA 1
ATOM 570 C C . GLY A 1 85 ? 16.306 -3.792 -16.357 1.00 93.56 85 GLY A C 1
ATOM 571 O O . GLY A 1 85 ? 15.560 -3.211 -15.566 1.00 93.56 85 GLY A O 1
ATOM 572 N N . ASN A 1 86 ? 17.532 -3.347 -16.641 1.00 95.69 86 ASN A N 1
ATOM 573 C CA . ASN A 1 86 ? 18.062 -2.056 -16.194 1.00 95.69 86 ASN A CA 1
ATOM 574 C C . ASN A 1 86 ? 17.767 -1.003 -17.260 1.00 95.69 86 ASN A C 1
ATOM 576 O O . ASN A 1 86 ? 18.582 -0.770 -18.152 1.00 95.69 86 ASN A O 1
ATOM 580 N N . ASN A 1 87 ? 16.583 -0.416 -17.196 1.00 96.69 87 ASN A N 1
ATOM 581 C CA . ASN A 1 87 ? 16.080 0.500 -18.201 1.00 96.69 87 ASN A CA 1
ATOM 582 C C . ASN A 1 87 ? 16.682 1.901 -18.047 1.00 96.69 87 ASN A C 1
ATOM 584 O O . ASN A 1 87 ? 16.918 2.384 -16.938 1.00 96.69 87 ASN A O 1
ATOM 588 N N . THR A 1 88 ? 16.903 2.563 -19.179 1.00 95.50 88 THR A N 1
ATOM 589 C CA . THR A 1 88 ? 17.559 3.875 -19.261 1.00 95.50 88 THR A CA 1
ATOM 590 C C . THR A 1 88 ? 16.714 4.947 -19.946 1.00 95.50 88 THR A C 1
ATOM 592 O O . THR A 1 88 ? 17.181 6.076 -20.074 1.00 95.50 88 THR A O 1
ATOM 595 N N . TYR A 1 89 ? 15.489 4.629 -20.380 1.00 95.56 89 TYR A N 1
ATOM 596 C CA . TYR A 1 89 ? 14.562 5.639 -20.893 1.00 95.56 89 TYR A CA 1
ATOM 597 C C . TYR A 1 89 ? 14.127 6.605 -19.780 1.00 95.56 89 TYR A C 1
ATOM 599 O O . TYR A 1 89 ? 14.047 6.231 -18.607 1.00 95.56 89 TYR A O 1
ATOM 607 N N . SER A 1 90 ? 13.871 7.859 -20.152 1.00 95.12 90 SER A N 1
ATOM 608 C CA . SER A 1 90 ? 13.562 8.940 -19.206 1.00 95.12 90 SER A CA 1
ATOM 609 C C . SER A 1 90 ? 12.105 9.403 -19.261 1.00 95.12 90 SER A C 1
ATOM 611 O O . SER A 1 90 ? 11.635 10.094 -18.356 1.00 95.12 90 SER A O 1
ATOM 613 N N . GLY A 1 91 ? 11.363 9.017 -20.304 1.00 96.69 91 GLY A N 1
ATOM 614 C CA . GLY A 1 91 ? 9.933 9.285 -20.385 1.00 96.69 91 GLY A CA 1
ATOM 615 C C . GLY A 1 91 ? 9.149 8.536 -19.307 1.00 96.69 91 GLY A C 1
ATOM 616 O O . GLY A 1 91 ? 9.562 7.490 -18.803 1.00 96.69 91 GLY A O 1
ATOM 617 N N . VAL A 1 92 ? 7.997 9.091 -18.942 1.00 97.31 92 VAL A N 1
ATOM 618 C CA . VAL A 1 92 ? 7.120 8.555 -17.891 1.00 97.31 92 VAL A CA 1
ATOM 619 C C . VAL A 1 92 ? 6.556 7.198 -18.298 1.00 97.31 92 VAL A C 1
ATOM 621 O O . VAL A 1 92 ? 6.103 7.023 -19.424 1.00 97.31 92 VAL A O 1
ATOM 624 N N . THR A 1 93 ? 6.530 6.249 -17.369 1.00 98.31 93 THR A N 1
ATOM 625 C CA . THR A 1 93 ? 5.768 5.010 -17.518 1.00 98.31 93 THR A CA 1
ATOM 626 C C . THR A 1 93 ? 4.354 5.218 -16.971 1.00 98.31 93 THR A C 1
ATOM 628 O O . THR A 1 93 ? 4.174 5.454 -15.780 1.00 98.31 93 THR A O 1
ATOM 631 N N . THR A 1 94 ? 3.332 5.125 -17.816 1.00 98.38 94 THR A N 1
ATOM 632 C CA . THR A 1 94 ? 1.925 5.243 -17.400 1.00 98.38 94 THR A CA 1
ATOM 633 C C . THR A 1 94 ? 1.308 3.860 -17.225 1.00 98.38 94 THR A C 1
ATOM 635 O O . THR A 1 94 ? 1.345 3.044 -18.141 1.00 98.38 94 THR A O 1
ATOM 638 N N . VAL A 1 95 ? 0.709 3.584 -16.068 1.00 98.19 95 VAL A N 1
ATOM 639 C CA . VAL A 1 95 ? -0.099 2.383 -15.820 1.00 98.19 95 VAL A CA 1
ATOM 640 C C . VAL A 1 95 ? -1.561 2.758 -16.031 1.00 98.19 95 VAL A C 1
ATOM 642 O O . VAL A 1 95 ? -2.221 3.234 -15.109 1.00 98.19 95 VAL A O 1
ATOM 645 N N . ALA A 1 96 ? -2.055 2.578 -17.256 1.00 95.81 96 ALA A N 1
ATOM 646 C CA . ALA A 1 96 ? -3.440 2.863 -17.628 1.00 95.81 96 ALA A CA 1
ATOM 647 C C . ALA A 1 96 ? -4.422 1.825 -17.056 1.00 95.81 96 ALA A C 1
ATOM 649 O O . ALA A 1 96 ? -5.565 2.163 -16.760 1.00 95.81 96 ALA A O 1
ATOM 650 N N . GLY A 1 97 ? -3.962 0.586 -16.848 1.00 91.44 97 GLY A N 1
ATOM 651 C CA . GLY A 1 97 ? -4.744 -0.474 -16.218 1.00 91.44 97 GLY A CA 1
ATOM 652 C C . GLY A 1 97 ? -3.952 -1.760 -15.964 1.00 91.44 97 GLY A C 1
ATOM 653 O O . GLY A 1 97 ? -2.860 -1.984 -16.504 1.00 91.44 97 GLY A O 1
ATOM 654 N N . GLY A 1 98 ? -4.519 -2.624 -15.118 1.00 92.06 98 GLY A N 1
ATOM 655 C CA . GLY A 1 98 ? -3.901 -3.892 -14.735 1.00 92.06 98 GLY A CA 1
ATOM 656 C C . GLY A 1 98 ? -2.639 -3.684 -13.901 1.00 92.06 98 GLY A C 1
ATOM 657 O O . GLY A 1 98 ? -2.582 -2.789 -13.060 1.00 92.06 98 GLY A O 1
ATOM 658 N N . TRP A 1 99 ? -1.624 -4.521 -14.124 1.00 93.44 99 TRP A N 1
ATOM 659 C CA . TRP A 1 99 ? -0.457 -4.598 -13.244 1.00 93.44 99 TRP A CA 1
ATOM 660 C C . TRP A 1 99 ? 0.839 -4.256 -13.983 1.00 93.44 99 TRP A C 1
ATOM 662 O O . TRP A 1 99 ? 1.166 -4.882 -14.995 1.00 93.44 99 TRP A O 1
ATOM 672 N N . LEU A 1 100 ? 1.606 -3.315 -13.438 1.00 96.75 100 LEU A N 1
ATOM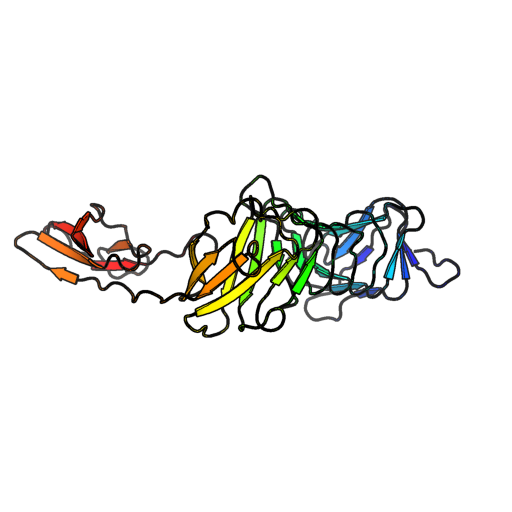 673 C CA . LEU A 1 100 ? 3.015 -3.111 -13.755 1.00 96.75 100 LEU A CA 1
ATOM 674 C C . LEU A 1 100 ? 3.859 -3.616 -12.580 1.00 96.75 100 LEU A C 1
ATOM 676 O O . LEU A 1 100 ? 3.778 -3.083 -11.477 1.00 96.75 100 LEU A O 1
ATOM 680 N N . GLN A 1 101 ? 4.670 -4.638 -12.822 1.00 96.56 101 GLN A N 1
ATOM 681 C CA . GLN A 1 101 ? 5.657 -5.157 -11.882 1.00 96.56 101 GLN A CA 1
ATOM 682 C C . GLN A 1 101 ? 7.049 -4.723 -12.335 1.00 96.56 101 GLN A C 1
ATOM 684 O O . GLN A 1 101 ? 7.457 -5.009 -13.460 1.00 96.56 101 GLN A O 1
ATOM 689 N N . VAL A 1 102 ? 7.772 -4.024 -11.469 1.00 98.00 102 VAL A N 1
ATOM 690 C CA . VAL A 1 102 ? 9.144 -3.583 -11.715 1.00 98.00 102 VAL A CA 1
ATOM 691 C C . VAL A 1 102 ? 10.046 -4.325 -10.747 1.00 98.00 102 VAL A C 1
ATOM 693 O O . VAL A 1 102 ? 10.060 -4.012 -9.562 1.00 98.00 102 VAL A O 1
ATOM 696 N N . ASP A 1 103 ? 10.806 -5.284 -11.263 1.00 97.06 103 ASP A N 1
ATOM 697 C CA . ASP A 1 103 ? 11.814 -6.028 -10.493 1.00 97.06 103 ASP A CA 1
ATOM 698 C C . ASP A 1 103 ? 13.242 -5.627 -10.894 1.00 97.06 103 ASP A C 1
ATOM 700 O O . ASP A 1 103 ? 14.199 -5.921 -10.183 1.00 97.06 103 ASP A O 1
ATOM 704 N N . GLY A 1 104 ? 13.381 -4.941 -12.034 1.00 97.25 104 GLY A N 1
ATOM 705 C CA . GLY A 1 104 ? 14.617 -4.313 -12.491 1.00 97.25 104 GLY A CA 1
ATOM 706 C C . GLY A 1 104 ? 14.791 -2.883 -11.972 1.00 97.25 104 GLY A C 1
ATOM 707 O O . GLY A 1 104 ? 14.348 -2.527 -10.881 1.00 97.25 104 GLY A O 1
ATOM 708 N N . SER A 1 105 ? 15.433 -2.031 -12.770 1.00 98.00 105 SER A N 1
ATOM 709 C CA . SER A 1 105 ? 15.771 -0.659 -12.373 1.00 98.00 105 SER A CA 1
ATOM 710 C C . SER A 1 105 ? 15.434 0.339 -13.474 1.00 98.00 105 SER A C 1
ATOM 712 O O . SER A 1 105 ? 15.781 0.115 -14.629 1.00 98.00 105 SER A O 1
ATOM 714 N N . GLN A 1 106 ? 14.761 1.435 -13.124 1.00 98.00 106 GLN A N 1
ATOM 715 C CA . GLN A 1 106 ? 14.407 2.541 -14.022 1.00 98.00 106 GLN A CA 1
ATOM 716 C C . GLN A 1 106 ? 14.322 3.897 -13.283 1.00 98.00 106 GLN A C 1
ATOM 718 O O . GLN A 1 106 ? 13.308 4.588 -13.352 1.00 98.00 106 GLN A O 1
ATOM 723 N N . PRO A 1 107 ? 15.369 4.326 -12.554 1.00 96.94 107 PRO A N 1
ATOM 724 C CA . PRO A 1 107 ? 15.314 5.523 -11.705 1.00 96.94 107 PRO A CA 1
ATOM 725 C C . PRO A 1 107 ? 15.072 6.827 -12.485 1.00 96.94 107 PRO A C 1
ATOM 727 O O . PRO A 1 107 ? 14.630 7.815 -11.905 1.00 96.94 107 PRO A O 1
ATOM 730 N N . GLY A 1 108 ? 15.366 6.841 -13.791 1.00 95.69 108 GLY A N 1
ATOM 731 C CA . GLY A 1 108 ? 15.107 7.978 -14.678 1.00 95.69 108 GLY A CA 1
ATOM 732 C C . GLY A 1 108 ? 13.658 8.090 -15.162 1.00 95.69 108 GLY A C 1
ATOM 733 O O . GLY A 1 108 ? 13.278 9.157 -15.633 1.00 95.69 108 GLY A O 1
ATOM 734 N N . SER A 1 109 ? 12.848 7.032 -15.029 1.00 97.50 109 SER A N 1
ATOM 735 C CA . SER A 1 109 ? 11.445 7.008 -15.455 1.00 97.50 109 SER A CA 1
ATOM 736 C C . SER A 1 109 ? 10.522 7.047 -14.239 1.00 97.50 109 SER A C 1
ATOM 738 O O . SER A 1 109 ? 10.512 6.135 -13.409 1.00 97.50 109 SER A O 1
ATOM 740 N N . GLY A 1 110 ? 9.740 8.119 -14.120 1.00 97.94 110 GLY A N 1
ATOM 741 C CA . GLY A 1 110 ? 8.636 8.168 -13.163 1.00 97.94 110 GLY A CA 1
ATOM 742 C C . GLY A 1 110 ? 7.473 7.278 -13.591 1.00 97.94 110 GLY A C 1
ATOM 743 O O . GLY A 1 110 ? 7.295 7.011 -14.779 1.00 97.94 110 GLY A O 1
ATOM 744 N N . VAL A 1 111 ? 6.667 6.847 -12.626 1.00 98.75 111 VAL A N 1
ATOM 745 C CA . VAL A 1 111 ? 5.473 6.035 -12.844 1.00 98.75 111 VAL A CA 1
ATOM 746 C C . VAL A 1 111 ? 4.227 6.825 -12.464 1.00 98.75 111 VAL A C 1
ATOM 748 O O . VAL A 1 111 ? 4.050 7.197 -11.305 1.00 98.75 111 VAL A O 1
ATOM 751 N N . LEU A 1 112 ? 3.342 7.028 -13.437 1.00 98.56 112 LEU A N 1
ATOM 752 C CA . LEU A 1 112 ? 1.983 7.516 -13.214 1.00 98.56 112 LEU A CA 1
ATOM 753 C C . LEU A 1 112 ? 1.038 6.315 -13.143 1.00 98.56 112 LEU A C 1
ATOM 755 O O . LEU A 1 112 ? 0.907 5.580 -14.122 1.00 98.56 112 LEU A O 1
ATOM 759 N N . VAL A 1 113 ? 0.373 6.103 -12.009 1.00 98.62 113 VAL A N 1
ATOM 760 C CA . VAL A 1 113 ? -0.591 5.007 -11.842 1.00 98.62 113 VAL A CA 1
ATOM 761 C C . VAL A 1 113 ? -2.006 5.564 -11.916 1.00 98.62 113 VAL A C 1
ATOM 763 O O . VAL A 1 113 ? -2.458 6.262 -11.006 1.00 98.62 113 VAL A O 1
ATOM 766 N N . ASN A 1 114 ? -2.713 5.250 -13.001 1.00 97.69 114 ASN A N 1
ATOM 767 C CA . ASN A 1 114 ? -4.094 5.676 -13.194 1.00 97.69 114 ASN A CA 1
ATOM 768 C C . ASN A 1 114 ? -5.072 4.790 -12.406 1.00 97.69 114 ASN A C 1
ATOM 770 O O . ASN A 1 114 ? -4.704 3.772 -11.812 1.00 97.69 114 ASN A O 1
ATOM 774 N N . SER A 1 115 ? -6.343 5.194 -12.397 1.00 95.56 115 SER A N 1
ATOM 775 C CA . SER A 1 115 ? -7.421 4.443 -11.751 1.00 95.56 115 SER A CA 1
ATOM 776 C C . SER A 1 115 ? -7.486 2.998 -12.253 1.00 95.56 115 SER A C 1
ATOM 778 O O . SER A 1 115 ? -7.467 2.762 -13.458 1.00 95.56 115 SER A O 1
ATOM 780 N N . GLY A 1 116 ? -7.549 2.027 -11.337 1.00 93.06 116 GLY A N 1
ATOM 781 C CA . GLY A 1 116 ? -7.545 0.599 -11.677 1.00 93.06 116 GLY A CA 1
ATOM 782 C C . GLY A 1 116 ? -6.178 0.037 -12.097 1.00 93.06 116 GLY A C 1
ATOM 783 O O . GLY A 1 116 ? -6.079 -1.154 -12.398 1.00 93.06 116 GLY A O 1
ATOM 784 N N . GLY A 1 117 ? -5.129 0.863 -12.112 1.00 96.38 117 GLY A N 1
ATOM 785 C CA . GLY A 1 117 ? -3.744 0.438 -12.276 1.00 96.38 117 GLY A CA 1
ATOM 786 C C . GLY A 1 117 ? -3.098 0.047 -10.946 1.00 96.38 117 GLY A C 1
ATOM 787 O O . GLY A 1 117 ? -3.413 0.594 -9.886 1.00 96.38 117 GLY A O 1
ATOM 788 N N . THR A 1 118 ? -2.157 -0.894 -10.997 1.00 97.44 118 THR A N 1
ATOM 789 C CA . THR A 1 118 ? -1.327 -1.282 -9.853 1.00 97.44 118 THR A CA 1
ATOM 790 C C . THR A 1 118 ? 0.153 -1.285 -10.215 1.00 97.44 118 THR A C 1
ATOM 792 O O . THR A 1 118 ? 0.555 -1.945 -11.174 1.00 97.44 118 THR A O 1
ATOM 795 N N . LEU A 1 119 ? 0.964 -0.587 -9.418 1.00 98.50 119 LEU A N 1
ATOM 796 C CA . LEU A 1 119 ? 2.424 -0.681 -9.432 1.00 98.50 119 LEU A CA 1
ATOM 797 C C . LEU A 1 119 ? 2.895 -1.629 -8.323 1.00 98.50 119 LEU A C 1
ATOM 799 O O . LEU A 1 119 ? 2.486 -1.484 -7.173 1.00 98.50 119 LEU A O 1
ATOM 803 N N . ARG A 1 120 ? 3.777 -2.574 -8.655 1.00 97.75 120 ARG A N 1
ATOM 804 C CA . ARG A 1 120 ? 4.369 -3.532 -7.708 1.00 97.75 120 ARG A CA 1
ATOM 805 C C . ARG A 1 120 ? 5.801 -3.920 -8.076 1.00 97.75 120 ARG A C 1
ATOM 807 O O . ARG A 1 120 ? 6.344 -3.415 -9.057 1.00 97.75 120 ARG A O 1
ATOM 814 N N . GLY A 1 121 ? 6.367 -4.873 -7.337 1.00 97.12 121 GLY A N 1
ATOM 815 C CA . GLY A 1 121 ? 7.681 -5.466 -7.600 1.00 97.12 121 GLY A CA 1
ATOM 816 C C . GLY A 1 121 ? 8.743 -5.046 -6.592 1.00 97.12 121 GLY A C 1
ATOM 817 O O . GLY A 1 121 ? 8.460 -4.298 -5.654 1.00 97.12 121 GLY A O 1
ATOM 818 N N . THR A 1 122 ? 9.955 -5.570 -6.763 1.00 98.06 122 THR A N 1
ATOM 819 C CA . THR A 1 122 ? 11.081 -5.369 -5.827 1.00 98.06 122 THR A CA 1
ATOM 820 C C . THR A 1 122 ? 12.165 -4.413 -6.338 1.00 98.06 122 THR A C 1
ATOM 822 O O . THR A 1 122 ? 13.262 -4.338 -5.784 1.00 98.06 122 THR A O 1
ATOM 825 N N . GLY A 1 123 ? 11.906 -3.761 -7.468 1.00 98.25 123 GLY A N 1
ATOM 826 C CA . GLY A 1 123 ? 12.879 -2.981 -8.218 1.00 98.25 123 GLY A CA 1
ATOM 827 C C . GLY A 1 123 ? 12.970 -1.517 -7.800 1.00 98.25 123 GLY A C 1
ATOM 828 O O . GLY A 1 123 ? 12.611 -1.127 -6.686 1.00 98.25 123 GLY A O 1
ATOM 829 N N . THR A 1 124 ? 13.447 -0.695 -8.733 1.00 98.62 124 THR A N 1
ATOM 830 C CA . THR A 1 124 ? 13.596 0.757 -8.563 1.00 98.62 124 THR A CA 1
ATOM 831 C C . THR A 1 124 ? 12.880 1.510 -9.671 1.00 98.62 124 THR A C 1
ATOM 833 O O . THR A 1 124 ? 13.106 1.239 -10.850 1.00 98.62 124 THR A O 1
ATOM 836 N N . VAL A 1 125 ? 12.083 2.508 -9.301 1.00 98.69 125 VAL A N 1
ATOM 837 C CA . VAL A 1 125 ? 11.468 3.480 -10.217 1.00 98.69 125 VAL A CA 1
ATOM 838 C C . VAL A 1 125 ? 11.926 4.904 -9.897 1.00 98.69 125 VAL A C 1
ATOM 840 O O . VAL A 1 125 ? 12.560 5.141 -8.869 1.00 98.69 125 VAL A O 1
ATOM 843 N N . GLY A 1 126 ? 11.630 5.857 -10.784 1.00 98.38 126 GLY A N 1
ATOM 844 C CA . GLY A 1 126 ? 11.760 7.286 -10.504 1.00 98.38 126 GLY A CA 1
ATOM 845 C C . GLY A 1 126 ? 10.712 7.756 -9.490 1.00 98.38 126 GLY A C 1
ATOM 846 O O . GLY A 1 126 ? 10.567 7.190 -8.410 1.00 98.38 126 GLY A O 1
ATOM 847 N N . TYR A 1 127 ? 9.964 8.810 -9.804 1.00 98.19 127 TYR A N 1
ATOM 848 C CA . TYR A 1 127 ? 8.837 9.217 -8.959 1.00 98.19 127 TYR A CA 1
ATOM 849 C C . TYR A 1 127 ? 7.636 8.273 -9.098 1.00 98.19 127 TYR A C 1
ATOM 851 O O . TYR A 1 127 ? 7.494 7.603 -10.115 1.00 98.19 127 TYR A O 1
ATOM 859 N N . ILE A 1 128 ? 6.750 8.256 -8.105 1.00 98.75 128 ILE A N 1
ATOM 860 C CA . ILE A 1 128 ? 5.434 7.615 -8.179 1.00 98.75 128 ILE A CA 1
ATOM 861 C C . ILE A 1 128 ? 4.374 8.702 -8.018 1.00 98.75 128 ILE A C 1
ATOM 863 O O . ILE A 1 128 ? 4.366 9.409 -7.011 1.00 98.75 128 ILE A O 1
ATOM 867 N N . GLN A 1 129 ? 3.474 8.810 -8.989 1.00 98.38 129 GLN A N 1
ATOM 868 C CA . GLN A 1 129 ? 2.305 9.682 -8.933 1.00 98.38 129 GLN A CA 1
ATOM 869 C C . GLN A 1 129 ? 1.035 8.838 -9.029 1.00 98.38 129 GLN A C 1
ATOM 871 O O . GLN A 1 129 ? 0.909 7.988 -9.913 1.00 98.38 129 GLN A O 1
ATOM 876 N N . LEU A 1 130 ? 0.098 9.060 -8.110 1.00 98.38 130 LEU A N 1
ATOM 877 C CA . LEU A 1 130 ? -1.091 8.229 -7.950 1.00 98.38 130 LEU A CA 1
ATOM 878 C C . LEU A 1 130 ? -2.361 8.996 -8.310 1.00 98.38 130 LEU A C 1
ATOM 880 O O . LEU A 1 130 ? -2.603 10.088 -7.803 1.00 98.38 130 LEU A O 1
ATOM 884 N N . ALA A 1 131 ? -3.203 8.389 -9.145 1.00 97.19 131 ALA A N 1
ATOM 885 C CA . ALA A 1 131 ? -4.572 8.834 -9.377 1.00 97.19 131 ALA A CA 1
ATOM 886 C C . ALA A 1 131 ? -5.556 8.157 -8.406 1.00 97.19 131 ALA A C 1
ATOM 888 O O . ALA A 1 131 ? -5.234 7.183 -7.720 1.00 97.19 131 ALA A O 1
ATOM 889 N N . ASP A 1 132 ? -6.798 8.631 -8.388 1.00 95.94 132 ASP A N 1
ATOM 890 C CA . ASP A 1 132 ? -7.877 8.013 -7.619 1.00 95.94 132 ASP A CA 1
ATOM 891 C C . ASP A 1 132 ? -8.143 6.562 -8.043 1.00 95.94 132 ASP A C 1
ATOM 893 O O . ASP A 1 132 ? -8.278 6.262 -9.228 1.00 95.94 132 ASP A O 1
ATOM 897 N N . GLY A 1 133 ? -8.257 5.647 -7.076 1.00 95.44 133 GLY A N 1
ATOM 898 C CA . GLY A 1 133 ? -8.492 4.222 -7.337 1.00 95.44 133 GLY A CA 1
ATOM 899 C C . GLY A 1 133 ? -7.272 3.464 -7.873 1.00 95.44 133 GLY A C 1
ATOM 900 O O . GLY A 1 133 ? -7.425 2.341 -8.348 1.00 95.44 133 GLY A O 1
ATOM 901 N N . SER A 1 134 ? -6.079 4.063 -7.832 1.00 97.75 134 SER A N 1
ATOM 902 C CA . SER A 1 134 ? -4.809 3.383 -8.122 1.00 97.75 134 SER A CA 1
ATOM 903 C C . SER A 1 134 ? -4.273 2.622 -6.903 1.00 97.75 134 SER A C 1
ATOM 905 O O . SER A 1 134 ? -4.724 2.827 -5.770 1.00 97.75 134 SER A O 1
ATOM 907 N N . THR A 1 135 ? -3.312 1.719 -7.115 1.00 98.06 135 THR A N 1
ATOM 908 C CA . THR A 1 135 ? -2.661 0.956 -6.036 1.00 98.06 135 THR A CA 1
ATOM 909 C C . THR A 1 135 ? -1.143 0.883 -6.205 1.00 98.06 135 THR A C 1
ATOM 911 O O . THR A 1 135 ? -0.638 0.685 -7.310 1.00 98.06 135 THR A O 1
ATOM 914 N N . VAL A 1 136 ? -0.413 0.990 -5.094 1.00 98.56 136 VAL A N 1
ATOM 915 C CA . VAL A 1 136 ? 1.000 0.593 -4.979 1.00 98.56 136 VAL A CA 1
ATOM 916 C C . VAL A 1 136 ? 1.082 -0.588 -4.023 1.00 98.56 136 VAL A C 1
ATOM 918 O O . VAL A 1 136 ? 0.560 -0.508 -2.917 1.00 98.56 136 VAL A O 1
ATOM 921 N N . ALA A 1 137 ? 1.732 -1.670 -4.437 1.00 97.62 137 ALA A N 1
ATOM 922 C CA . ALA A 1 137 ? 1.892 -2.893 -3.655 1.00 97.62 137 ALA A CA 1
ATOM 923 C C . ALA A 1 137 ? 3.358 -3.356 -3.728 1.00 97.62 137 ALA A C 1
ATOM 925 O O . ALA A 1 137 ? 3.714 -4.085 -4.655 1.00 97.62 137 ALA A O 1
ATOM 926 N N . PRO A 1 138 ? 4.251 -2.885 -2.838 1.00 98.44 138 PRO A N 1
ATOM 927 C CA . PRO A 1 138 ? 5.659 -3.266 -2.877 1.00 98.44 138 PRO A CA 1
ATOM 928 C C . PRO A 1 138 ? 5.871 -4.785 -2.785 1.00 98.44 138 PRO A C 1
ATOM 930 O O . PRO A 1 138 ? 5.352 -5.434 -1.885 1.00 98.44 138 PRO A O 1
ATOM 933 N N . GLY A 1 139 ? 6.679 -5.334 -3.696 1.00 94.94 139 GLY A N 1
ATOM 934 C CA . GLY A 1 139 ? 7.084 -6.741 -3.705 1.00 94.94 139 GLY A CA 1
ATOM 935 C C . GLY A 1 139 ? 6.342 -7.687 -4.659 1.00 94.94 139 GLY A C 1
ATOM 936 O O . GLY A 1 139 ? 5.386 -7.331 -5.357 1.00 94.94 139 GLY A O 1
ATOM 937 N N . ASP A 1 140 ? 6.822 -8.935 -4.666 1.00 87.25 140 ASP A N 1
ATOM 938 C CA . ASP A 1 140 ? 6.106 -10.127 -5.155 1.00 87.25 140 ASP A CA 1
ATOM 939 C C . ASP A 1 140 ? 5.639 -11.002 -3.971 1.00 87.25 140 ASP A C 1
ATOM 941 O O . ASP A 1 140 ? 5.585 -12.225 -4.061 1.00 87.25 140 ASP A O 1
ATOM 945 N N . SER A 1 141 ? 5.308 -10.311 -2.871 1.00 86.56 141 SER A N 1
ATOM 946 C CA . SER A 1 141 ? 4.742 -10.794 -1.608 1.00 86.56 141 SER A CA 1
ATOM 947 C C . SER A 1 141 ? 5.664 -11.532 -0.620 1.00 86.56 141 SER A C 1
ATOM 949 O O . SER A 1 141 ? 5.805 -12.752 -0.719 1.00 86.56 141 SER A O 1
ATOM 951 N N . PRO A 1 142 ? 6.193 -10.848 0.424 1.00 96.19 142 PRO A N 1
ATOM 952 C CA . PRO A 1 142 ? 6.433 -9.400 0.547 1.00 96.19 142 PRO A CA 1
ATOM 953 C C . PRO A 1 142 ? 7.686 -8.942 -0.233 1.00 96.19 142 PRO A C 1
ATOM 955 O O . PRO A 1 142 ? 8.406 -9.746 -0.828 1.00 96.19 142 PRO A O 1
ATOM 958 N N . GLY A 1 143 ? 7.956 -7.631 -0.274 1.00 98.12 143 GLY A N 1
ATOM 959 C CA . GLY A 1 143 ? 9.177 -7.093 -0.888 1.00 98.12 143 GLY A CA 1
ATOM 960 C C . GLY A 1 143 ? 9.390 -5.591 -0.689 1.00 98.12 143 GLY A C 1
ATOM 961 O O . GLY A 1 143 ? 8.564 -4.904 -0.090 1.00 98.12 143 GLY A O 1
ATOM 962 N N . ILE A 1 144 ? 10.517 -5.075 -1.192 1.00 98.69 144 ILE A N 1
ATOM 963 C CA . ILE A 1 144 ? 10.864 -3.645 -1.124 1.00 98.69 144 ILE A CA 1
ATOM 964 C C . ILE A 1 144 ? 10.770 -3.032 -2.516 1.00 98.69 144 ILE A C 1
ATOM 966 O O . ILE A 1 144 ? 11.515 -3.441 -3.398 1.00 98.69 144 ILE A O 1
ATOM 970 N N . LEU A 1 145 ? 9.917 -2.024 -2.698 1.00 98.81 145 LEU A N 1
ATOM 971 C CA . LEU A 1 145 ? 9.886 -1.213 -3.918 1.00 98.81 145 LEU A CA 1
ATOM 972 C C . LEU A 1 145 ? 10.608 0.110 -3.661 1.00 98.81 145 LEU A C 1
ATOM 974 O O . LEU A 1 145 ? 10.240 0.848 -2.747 1.00 98.81 145 LEU A O 1
ATOM 978 N N . ASN A 1 146 ? 11.608 0.424 -4.479 1.00 98.69 146 ASN A N 1
ATOM 979 C CA . ASN A 1 146 ? 12.392 1.648 -4.356 1.00 98.69 146 ASN A CA 1
ATOM 980 C C . ASN A 1 146 ? 11.858 2.732 -5.294 1.00 98.69 146 ASN A C 1
ATOM 982 O O . ASN A 1 146 ? 11.533 2.461 -6.452 1.00 98.69 146 ASN A O 1
ATOM 986 N N . CYS A 1 147 ? 11.817 3.972 -4.820 1.00 98.56 147 CYS A N 1
ATOM 987 C CA . CYS A 1 147 ? 11.405 5.122 -5.615 1.00 98.56 147 CYS A CA 1
ATOM 988 C C . CYS A 1 147 ? 12.174 6.394 -5.236 1.00 98.56 147 CYS A C 1
ATOM 990 O O . CYS A 1 147 ? 12.817 6.488 -4.189 1.00 98.56 147 CYS A O 1
ATOM 992 N N . GLY A 1 148 ? 12.102 7.390 -6.112 1.00 97.44 148 GLY A N 1
ATOM 993 C CA . GLY A 1 148 ? 12.513 8.756 -5.825 1.00 97.44 148 GLY A CA 1
ATOM 994 C C . GLY A 1 148 ? 11.532 9.411 -4.856 1.00 97.44 148 GLY A C 1
ATOM 995 O O . GLY A 1 148 ? 11.773 9.458 -3.659 1.00 97.44 148 GLY A O 1
ATOM 996 N N . LEU A 1 149 ? 10.419 9.929 -5.363 1.00 96.25 149 LEU A N 1
ATOM 997 C CA . LEU A 1 149 ? 9.393 10.601 -4.557 1.00 96.25 149 LEU A CA 1
ATOM 998 C C . LEU A 1 149 ? 8.040 9.909 -4.702 1.00 96.25 149 LEU A C 1
ATOM 1000 O O . LEU A 1 149 ? 7.836 9.137 -5.641 1.00 96.25 149 LEU A O 1
ATOM 1004 N N . VAL A 1 150 ? 7.110 10.243 -3.810 1.00 98.06 150 VAL A N 1
ATOM 1005 C CA . VAL A 1 150 ? 5.729 9.746 -3.841 1.00 98.06 150 VAL A CA 1
ATOM 1006 C C . VAL A 1 150 ? 4.759 10.918 -3.746 1.00 98.06 150 VAL A C 1
ATOM 1008 O O . VAL A 1 150 ? 4.845 11.726 -2.820 1.00 98.06 150 VAL A O 1
ATOM 1011 N N . GLU A 1 151 ? 3.811 10.982 -4.676 1.00 97.56 151 GLU A N 1
ATOM 1012 C CA . GLU A 1 151 ? 2.714 11.946 -4.689 1.00 97.56 151 GLU A CA 1
ATOM 1013 C C . GLU A 1 151 ? 1.363 11.216 -4.719 1.00 97.56 151 GLU A C 1
ATOM 1015 O O . GLU A 1 151 ? 1.008 10.565 -5.707 1.00 97.56 151 GLU A O 1
ATOM 1020 N N . GLY A 1 152 ? 0.613 11.309 -3.618 1.00 95.50 152 GLY A N 1
ATOM 1021 C CA . GLY A 1 152 ? -0.775 10.855 -3.556 1.00 95.50 152 GLY A CA 1
ATOM 1022 C C . GLY A 1 152 ? -1.752 11.773 -4.314 1.00 95.50 152 GLY A C 1
ATOM 1023 O O . GLY A 1 152 ? -1.433 12.937 -4.572 1.00 95.50 152 GLY A O 1
ATOM 1024 N N . PRO A 1 153 ? -2.951 11.274 -4.669 1.00 94.88 153 PRO A N 1
ATOM 1025 C CA . PRO A 1 153 ? -3.972 12.060 -5.359 1.00 94.88 153 PRO A CA 1
ATOM 1026 C C . PRO A 1 153 ? -4.557 13.170 -4.477 1.00 94.88 153 PRO A C 1
ATOM 1028 O O . PRO A 1 153 ? -4.476 13.155 -3.250 1.00 94.88 153 PRO A O 1
ATOM 1031 N N . SER A 1 154 ? -5.247 14.121 -5.109 1.00 84.94 154 SER A N 1
ATOM 1032 C CA . SER A 1 154 ? -5.988 15.174 -4.402 1.00 84.94 154 SER A CA 1
ATOM 1033 C C . SER A 1 154 ? -7.257 14.670 -3.700 1.00 84.94 154 SER A C 1
ATOM 1035 O O . SER A 1 154 ? -7.791 15.363 -2.833 1.00 84.94 154 SER A O 1
ATOM 1037 N N . SER A 1 155 ? -7.743 13.475 -4.054 1.00 77.31 155 SER A N 1
ATOM 1038 C CA . SER A 1 155 ? -8.919 12.829 -3.469 1.00 77.31 155 SER A CA 1
ATOM 1039 C C . SER A 1 155 ? -8.533 11.529 -2.745 1.00 77.31 155 SER A C 1
ATOM 1041 O O . SER A 1 155 ? -7.477 10.956 -2.965 1.00 77.31 155 SER A O 1
ATOM 1043 N N . GLY A 1 156 ? -9.358 11.064 -1.807 1.00 75.19 156 GLY A N 1
ATOM 1044 C CA . GLY A 1 156 ? -8.991 10.018 -0.849 1.00 75.19 156 GLY A CA 1
ATOM 1045 C C . GLY A 1 156 ? -8.982 8.565 -1.343 1.00 75.19 156 GLY A C 1
ATOM 1046 O O . GLY A 1 156 ? -9.333 7.697 -0.544 1.00 75.19 156 GLY A O 1
ATOM 1047 N N . ALA A 1 157 ? -8.686 8.280 -2.615 1.00 90.81 157 ALA A N 1
ATOM 1048 C CA . ALA A 1 157 ? -9.021 6.995 -3.238 1.00 90.81 157 ALA A CA 1
ATOM 1049 C C . ALA A 1 157 ? -7.854 6.080 -3.655 1.00 90.81 157 ALA A C 1
ATOM 1051 O O . ALA A 1 157 ? -8.129 4.939 -4.028 1.00 90.81 157 ALA A O 1
ATOM 1052 N N . ALA A 1 158 ? -6.593 6.518 -3.616 1.00 97.56 158 ALA A N 1
ATOM 1053 C CA . ALA A 1 158 ? -5.459 5.624 -3.888 1.00 97.56 158 ALA A CA 1
ATOM 1054 C C . ALA A 1 158 ? -5.174 4.698 -2.695 1.00 97.56 158 ALA A C 1
ATOM 1056 O O . ALA A 1 158 ? -5.539 5.011 -1.561 1.00 97.56 158 ALA A O 1
ATOM 1057 N N . THR A 1 159 ? -4.497 3.576 -2.941 1.00 98.00 159 THR A N 1
ATOM 1058 C CA . THR A 1 159 ? -4.174 2.583 -1.905 1.00 98.00 159 THR A CA 1
ATOM 1059 C C . THR A 1 159 ? -2.685 2.247 -1.890 1.00 98.00 159 THR A C 1
ATOM 1061 O O . THR A 1 159 ? -2.102 1.956 -2.932 1.00 98.00 159 THR A O 1
ATOM 1064 N N . LEU A 1 160 ? -2.079 2.241 -0.703 1.00 98.56 160 LEU A N 1
ATOM 1065 C CA . LEU A 1 160 ? -0.830 1.529 -0.445 1.00 98.56 160 LEU A CA 1
ATOM 1066 C C . LEU A 1 160 ? -1.179 0.180 0.186 1.00 98.56 160 LEU A C 1
ATOM 1068 O O . LEU A 1 160 ? -1.748 0.139 1.279 1.00 98.56 160 LEU A O 1
ATOM 1072 N N . GLN A 1 161 ? -0.847 -0.904 -0.508 1.00 97.94 161 GLN A N 1
ATOM 1073 C CA . GLN A 1 161 ? -1.027 -2.267 -0.032 1.00 97.94 161 GLN A CA 1
ATOM 1074 C C . GLN A 1 161 ? 0.264 -2.775 0.618 1.00 97.94 161 GLN A C 1
ATOM 1076 O O . GLN A 1 161 ? 1.331 -2.685 0.015 1.00 97.94 161 GLN A O 1
ATOM 1081 N N . ILE A 1 162 ? 0.159 -3.313 1.833 1.00 98.44 162 ILE A N 1
ATOM 1082 C CA . ILE A 1 162 ? 1.288 -3.819 2.621 1.00 98.44 162 ILE A CA 1
ATOM 1083 C C . ILE A 1 162 ? 0.979 -5.219 3.153 1.00 98.44 162 ILE A C 1
ATOM 1085 O O . ILE A 1 162 ? -0.054 -5.440 3.779 1.00 98.44 162 ILE A O 1
ATOM 1089 N N . GLU A 1 163 ? 1.906 -6.151 2.969 1.00 98.06 163 GLU A N 1
ATOM 1090 C CA . GLU A 1 163 ? 1.847 -7.480 3.588 1.00 98.06 163 GLU A CA 1
ATOM 1091 C C . GLU A 1 163 ? 2.775 -7.543 4.804 1.00 98.06 163 GLU A C 1
ATOM 1093 O O . GLU A 1 163 ? 3.925 -7.108 4.719 1.00 98.06 163 GLU A O 1
ATOM 1098 N N . LEU A 1 164 ? 2.270 -8.068 5.924 1.00 98.06 164 LEU A N 1
ATOM 1099 C CA . LEU A 1 164 ? 3.005 -8.325 7.162 1.00 98.06 164 LEU A CA 1
ATOM 1100 C C . LEU A 1 164 ? 3.035 -9.843 7.420 1.00 98.06 164 LEU A C 1
ATOM 1102 O O . LEU A 1 164 ? 2.075 -10.415 7.941 1.00 98.06 164 LEU A O 1
ATOM 1106 N N . ASP A 1 165 ? 4.151 -10.482 7.082 1.00 97.25 165 ASP A N 1
ATOM 1107 C CA . ASP A 1 165 ? 4.384 -11.935 7.169 1.00 97.25 165 ASP A CA 1
ATOM 1108 C C . ASP A 1 165 ? 5.527 -12.288 8.152 1.00 97.25 165 ASP A C 1
ATOM 1110 O O . ASP A 1 165 ? 5.789 -13.454 8.449 1.00 97.25 165 ASP A O 1
ATOM 1114 N N . GLY A 1 166 ? 6.206 -11.270 8.681 1.00 97.50 166 GLY A N 1
ATOM 1115 C CA . GLY A 1 166 ? 7.300 -11.337 9.641 1.00 97.50 166 GLY A CA 1
ATOM 1116 C C . GLY A 1 166 ? 7.900 -9.948 9.878 1.00 97.50 166 GLY A C 1
ATOM 1117 O O . GLY A 1 166 ? 7.465 -8.961 9.295 1.00 97.50 166 GLY A O 1
ATOM 1118 N N . THR A 1 167 ? 8.930 -9.850 10.717 1.00 97.31 167 THR A N 1
ATOM 1119 C CA . THR A 1 167 ? 9.478 -8.560 11.192 1.00 97.31 167 THR A CA 1
ATOM 1120 C C . THR A 1 167 ? 10.684 -8.039 10.403 1.00 97.31 167 THR A C 1
ATOM 1122 O O . THR A 1 167 ? 11.288 -7.039 10.782 1.00 97.31 167 THR A O 1
ATOM 1125 N N . THR A 1 168 ? 11.077 -8.701 9.311 1.00 97.69 168 THR A N 1
ATOM 1126 C CA . THR A 1 168 ? 12.217 -8.269 8.481 1.00 97.69 168 THR A CA 1
ATOM 1127 C C . THR A 1 168 ? 11.718 -7.499 7.253 1.00 97.69 168 THR A C 1
ATOM 1129 O O . THR A 1 168 ? 10.917 -8.060 6.508 1.00 97.69 168 THR A O 1
ATOM 1132 N N . PRO A 1 169 ? 12.165 -6.258 6.986 1.00 97.69 169 PRO A N 1
ATOM 1133 C CA . PRO A 1 169 ? 11.758 -5.547 5.776 1.00 97.69 169 PRO A CA 1
ATOM 1134 C C . PRO A 1 169 ? 12.136 -6.325 4.510 1.00 97.69 169 PRO A C 1
ATOM 1136 O O . PRO A 1 169 ? 13.214 -6.915 4.414 1.00 97.69 169 PRO A O 1
ATOM 1139 N N . GLY A 1 170 ? 11.231 -6.349 3.538 1.00 97.44 170 GLY A N 1
ATOM 1140 C CA . GLY A 1 170 ? 11.383 -7.065 2.277 1.00 97.44 170 GLY A CA 1
ATOM 1141 C C . GLY A 1 170 ? 11.030 -8.545 2.360 1.00 97.44 170 GLY A C 1
ATOM 1142 O O . GLY A 1 170 ? 10.158 -8.989 1.630 1.00 97.44 170 GLY A O 1
ATOM 1143 N N . SER A 1 171 ? 11.684 -9.316 3.229 1.00 96.94 171 SER A N 1
ATOM 1144 C CA . SER A 1 171 ? 11.450 -10.769 3.320 1.00 96.94 171 SER A CA 1
ATOM 1145 C C . SER A 1 171 ? 10.335 -11.170 4.287 1.00 96.94 171 SER A C 1
ATOM 1147 O O . SER A 1 171 ? 9.788 -12.260 4.166 1.00 96.94 171 SER A O 1
ATOM 1149 N N . GLY A 1 172 ? 10.020 -10.311 5.254 1.00 97.88 172 GLY A N 1
ATOM 1150 C CA . GLY A 1 172 ? 8.948 -10.490 6.229 1.00 97.88 172 GLY A CA 1
ATOM 1151 C C . GLY A 1 172 ? 7.824 -9.473 6.070 1.00 97.88 172 GLY A C 1
ATOM 1152 O O . GLY A 1 172 ? 6.682 -9.808 6.336 1.00 97.88 172 GLY A O 1
ATOM 1153 N N . TYR A 1 173 ? 8.085 -8.254 5.603 1.00 98.62 173 TYR A N 1
ATOM 1154 C CA . TYR A 1 173 ? 7.011 -7.305 5.313 1.00 98.62 173 TYR A CA 1
ATOM 1155 C C . TYR A 1 173 ? 7.297 -6.421 4.106 1.00 98.62 173 TYR A C 1
ATOM 1157 O O . TYR A 1 173 ? 8.450 -6.172 3.751 1.00 98.62 173 TYR A O 1
ATOM 1165 N N . SER A 1 174 ? 6.228 -5.945 3.473 1.00 98.75 174 SER A N 1
ATOM 1166 C CA . SER A 1 174 ? 6.308 -5.040 2.327 1.00 98.75 174 SER A CA 1
ATOM 1167 C C . SER A 1 174 ? 6.781 -3.655 2.757 1.00 98.75 174 SER A C 1
ATOM 1169 O O . SER A 1 174 ? 6.267 -3.107 3.731 1.00 98.75 174 SER A O 1
ATOM 1171 N N . GLN A 1 175 ? 7.717 -3.061 2.020 1.00 98.69 175 GLN A N 1
ATOM 1172 C CA . GLN A 1 175 ? 8.214 -1.713 2.299 1.00 98.69 175 GLN A CA 1
ATOM 1173 C C . GLN A 1 175 ? 8.242 -0.866 1.025 1.00 98.69 175 GLN A C 1
ATOM 1175 O O . GLN A 1 175 ? 8.803 -1.269 0.004 1.00 98.69 175 GLN A O 1
ATOM 1180 N N . LEU A 1 176 ? 7.671 0.336 1.095 1.00 98.75 176 LEU A N 1
ATOM 1181 C CA . LEU A 1 176 ? 7.917 1.381 0.104 1.00 98.75 176 LEU A CA 1
ATOM 1182 C C . LEU A 1 176 ? 9.124 2.210 0.558 1.00 98.75 176 LEU A C 1
ATOM 1184 O O . LEU A 1 176 ? 9.091 2.809 1.628 1.00 98.75 176 LEU A O 1
ATOM 1188 N N . ASN A 1 177 ? 10.187 2.229 -0.239 1.00 98.31 177 ASN A N 1
ATOM 1189 C CA . ASN A 1 177 ? 11.465 2.839 0.119 1.00 98.31 177 ASN A CA 1
ATOM 1190 C C . ASN A 1 177 ? 11.746 4.056 -0.778 1.00 98.31 177 ASN A C 1
ATOM 1192 O O . ASN A 1 177 ? 12.042 3.903 -1.965 1.00 98.31 177 ASN A O 1
ATOM 1196 N N . ALA A 1 178 ? 11.617 5.264 -0.236 1.00 97.75 178 ALA A N 1
ATOM 1197 C CA . ALA A 1 178 ? 11.724 6.529 -0.962 1.00 97.75 178 ALA A CA 1
ATOM 1198 C C . ALA A 1 178 ? 12.998 7.302 -0.581 1.00 97.75 178 ALA A C 1
ATOM 1200 O O . ALA A 1 178 ? 13.338 7.393 0.594 1.00 97.75 178 ALA A O 1
ATOM 1201 N N . HIS A 1 179 ? 13.678 7.909 -1.563 1.00 93.31 179 HIS A N 1
ATOM 1202 C CA . HIS A 1 179 ? 14.975 8.602 -1.366 1.00 93.31 179 HIS A CA 1
ATOM 1203 C C . HIS A 1 179 ? 15.054 10.010 -1.980 1.00 93.31 179 HIS A C 1
ATOM 1205 O O . HIS A 1 179 ? 16.120 10.619 -2.040 1.00 93.31 179 HIS A O 1
ATOM 1211 N N . GLY A 1 180 ? 13.947 10.508 -2.519 1.00 91.69 180 GLY A N 1
ATOM 1212 C CA . GLY A 1 180 ? 13.860 11.738 -3.302 1.00 91.69 180 GLY A CA 1
ATOM 1213 C C . GLY A 1 180 ? 13.398 12.948 -2.496 1.00 91.69 180 GLY A C 1
ATOM 1214 O O . GLY A 1 180 ? 13.643 13.060 -1.303 1.00 91.69 180 GLY A O 1
ATOM 1215 N N . LEU A 1 181 ? 12.757 13.901 -3.179 1.00 92.00 181 LEU A N 1
ATOM 1216 C CA . LEU A 1 181 ? 12.499 15.240 -2.634 1.00 92.00 181 LEU A CA 1
ATOM 1217 C C . LEU A 1 181 ? 11.414 15.297 -1.551 1.00 92.00 181 LEU A C 1
ATOM 1219 O O . LEU A 1 181 ? 11.514 16.118 -0.635 1.00 92.00 181 LEU A O 1
ATOM 1223 N N . PHE A 1 182 ? 10.356 14.497 -1.697 1.00 95.56 182 PHE A N 1
ATOM 1224 C CA . PHE A 1 182 ? 9.232 14.448 -0.765 1.00 95.56 182 PHE A CA 1
ATOM 1225 C C . PHE A 1 182 ? 8.493 13.108 -0.838 1.00 95.56 182 PHE A C 1
ATOM 1227 O O . PHE A 1 182 ? 8.540 12.393 -1.838 1.00 95.56 182 PHE A O 1
ATOM 1234 N N . VAL A 1 183 ? 7.746 12.811 0.220 1.00 97.62 183 VAL A N 1
ATOM 1235 C CA . VAL A 1 183 ? 6.720 11.767 0.253 1.00 97.62 183 VAL A CA 1
ATOM 1236 C C . VAL A 1 183 ? 5.441 12.428 0.747 1.00 97.62 183 VAL A C 1
ATOM 1238 O O . VAL A 1 183 ? 5.409 12.948 1.860 1.00 97.62 183 VAL A O 1
ATOM 1241 N N . SER A 1 184 ? 4.401 12.442 -0.085 1.00 96.25 184 SER A N 1
ATOM 1242 C CA . SER A 1 184 ? 3.063 12.906 0.284 1.00 96.25 184 SER A CA 1
ATOM 1243 C C . SER A 1 184 ? 2.108 11.725 0.359 1.00 96.25 184 SER A C 1
ATOM 1245 O O . SER A 1 184 ? 1.879 11.045 -0.641 1.00 96.25 184 SER A O 1
ATOM 1247 N N . LEU A 1 185 ? 1.532 11.501 1.541 1.00 96.94 185 LEU A N 1
ATOM 1248 C CA . LEU A 1 185 ? 0.547 10.438 1.780 1.00 96.94 185 LEU A CA 1
ATOM 1249 C C . LEU A 1 185 ? -0.901 10.932 1.701 1.00 96.94 185 LEU A C 1
ATOM 1251 O O . LEU A 1 185 ? -1.837 10.144 1.848 1.00 96.94 185 LEU A O 1
ATOM 1255 N N . SER A 1 186 ? -1.087 12.229 1.447 1.00 94.75 186 SER A N 1
ATOM 1256 C CA . SER A 1 186 ? -2.406 12.830 1.251 1.00 94.75 186 SER A CA 1
ATOM 1257 C C . SER A 1 186 ? -3.162 12.088 0.149 1.00 94.75 186 SER A C 1
ATOM 1259 O O . SER A 1 186 ? -2.605 11.811 -0.908 1.00 94.75 186 SER A O 1
ATOM 1261 N N . GLY A 1 187 ? -4.420 11.730 0.404 1.00 95.62 187 GLY A N 1
ATOM 1262 C CA . GLY A 1 187 ? -5.242 11.016 -0.573 1.00 95.62 187 GLY A CA 1
ATOM 1263 C C . GLY A 1 187 ? -5.040 9.495 -0.609 1.00 95.62 187 GLY A C 1
ATOM 1264 O O . GLY A 1 187 ? -5.840 8.797 -1.232 1.00 95.62 187 GLY A O 1
ATOM 1265 N N . ILE A 1 188 ? -4.054 8.951 0.114 1.00 97.88 188 ILE A N 1
ATOM 1266 C CA . ILE A 1 188 ? -3.745 7.514 0.132 1.00 97.88 188 ILE A CA 1
ATOM 1267 C C . ILE A 1 188 ? -4.407 6.825 1.336 1.00 97.88 188 ILE A C 1
ATOM 1269 O O . ILE A 1 188 ? -4.357 7.313 2.466 1.00 97.88 188 ILE A O 1
ATOM 1273 N N . ARG A 1 189 ? -5.015 5.657 1.113 1.00 96.81 189 ARG A N 1
ATOM 1274 C CA . ARG A 1 189 ? -5.451 4.712 2.153 1.00 96.81 189 ARG A CA 1
ATOM 1275 C C . ARG A 1 189 ? -4.380 3.647 2.378 1.00 96.81 189 ARG A C 1
ATOM 1277 O O . ARG A 1 189 ? -3.757 3.189 1.424 1.00 96.81 189 ARG A O 1
ATOM 1284 N N . LEU A 1 190 ? -4.206 3.222 3.625 1.00 97.88 190 LEU A N 1
ATOM 1285 C CA . LEU A 1 190 ? -3.396 2.052 3.954 1.00 97.88 190 LEU A CA 1
ATOM 1286 C C . LEU A 1 190 ? -4.289 0.808 3.953 1.00 97.88 190 LEU A C 1
ATOM 1288 O O . LEU A 1 190 ? -5.257 0.763 4.707 1.00 97.88 190 LEU A O 1
ATOM 1292 N N . SER A 1 191 ? -3.936 -0.190 3.147 1.00 96.31 191 SER A N 1
ATOM 1293 C CA . SER A 1 191 ? -4.535 -1.525 3.170 1.00 96.31 191 SER A CA 1
ATOM 1294 C C . SER A 1 191 ? -3.459 -2.524 3.568 1.00 96.31 191 SER A C 1
ATOM 1296 O O . SER A 1 191 ? -2.501 -2.725 2.826 1.00 96.31 191 SER A O 1
ATOM 1298 N N . ALA A 1 192 ? -3.592 -3.146 4.735 1.00 96.69 192 ALA A N 1
ATOM 1299 C CA . ALA A 1 192 ? -2.592 -4.082 5.234 1.00 96.69 192 ALA A CA 1
ATOM 1300 C C . ALA A 1 192 ? -3.187 -5.471 5.477 1.00 96.69 192 ALA A C 1
ATOM 1302 O O . ALA A 1 192 ? -4.320 -5.593 5.944 1.00 96.69 192 ALA A O 1
ATOM 1303 N N . SER A 1 193 ? -2.406 -6.514 5.203 1.00 96.06 193 SER A N 1
ATOM 1304 C CA . SER A 1 193 ? -2.708 -7.897 5.582 1.00 96.06 193 SER A CA 1
ATOM 1305 C C . SER A 1 193 ? -1.697 -8.408 6.602 1.00 96.06 193 SER A C 1
ATOM 1307 O O . SER A 1 193 ? -0.531 -8.022 6.576 1.00 96.06 193 SER A O 1
ATOM 1309 N N . LEU A 1 194 ? -2.143 -9.296 7.489 1.00 95.06 194 LEU A N 1
ATOM 1310 C CA . LEU A 1 194 ? -1.309 -9.939 8.499 1.00 95.06 194 LEU A CA 1
ATOM 1311 C C . LEU A 1 194 ? -1.428 -11.455 8.340 1.00 95.06 194 LEU A C 1
ATOM 1313 O O . LEU A 1 194 ? -2.493 -12.013 8.606 1.00 95.06 194 LEU A O 1
ATOM 1317 N N . ASN A 1 195 ? -0.345 -12.105 7.916 1.00 93.12 195 ASN A N 1
ATOM 1318 C CA . ASN A 1 195 ? -0.323 -13.549 7.654 1.00 93.12 195 ASN A CA 1
ATOM 1319 C C . ASN A 1 195 ? 0.536 -14.328 8.661 1.00 93.12 195 ASN A C 1
ATOM 1321 O O . ASN A 1 195 ? 0.816 -15.511 8.463 1.00 93.12 195 ASN A O 1
ATOM 1325 N N . TYR A 1 196 ? 0.929 -13.688 9.765 1.00 94.44 196 TYR A N 1
ATOM 1326 C CA . TYR A 1 196 ? 1.635 -14.329 10.870 1.00 94.44 196 TYR A CA 1
ATOM 1327 C C . TYR A 1 196 ? 1.128 -13.825 12.228 1.00 94.44 196 TYR A C 1
ATOM 1329 O O . TYR A 1 196 ? 0.481 -12.785 12.320 1.00 94.44 196 TYR A O 1
ATOM 1337 N N . ALA A 1 197 ? 1.411 -14.575 13.293 1.00 92.62 197 ALA A N 1
ATOM 1338 C CA . ALA A 1 197 ? 1.082 -14.158 14.652 1.00 92.62 197 ALA A CA 1
ATOM 1339 C C . ALA A 1 197 ? 2.124 -13.146 15.150 1.00 92.62 197 ALA A C 1
ATOM 1341 O O . ALA A 1 197 ? 3.221 -13.547 15.551 1.00 92.62 197 ALA A O 1
ATOM 1342 N N . SER A 1 198 ? 1.793 -11.853 15.116 1.00 96.00 198 SER A N 1
ATOM 1343 C CA . SER A 1 198 ? 2.723 -10.807 15.548 1.00 96.00 198 SER A CA 1
ATOM 1344 C C . SER A 1 198 ? 2.750 -10.656 17.070 1.00 96.00 198 SER A C 1
ATOM 1346 O O . SER A 1 198 ? 1.748 -10.859 17.767 1.00 96.00 198 SER A O 1
ATOM 1348 N N . ALA A 1 199 ? 3.917 -10.316 17.613 1.00 97.38 199 ALA A N 1
ATOM 1349 C CA . ALA A 1 199 ? 4.097 -10.107 19.042 1.00 97.38 199 ALA A CA 1
ATOM 1350 C C . ALA A 1 199 ? 3.860 -8.639 19.415 1.00 97.38 199 ALA A C 1
ATOM 1352 O O . ALA A 1 199 ? 4.207 -7.723 18.673 1.00 97.38 199 ALA A O 1
ATOM 1353 N N . VAL A 1 200 ? 3.296 -8.390 20.603 1.00 97.56 200 VAL A N 1
ATOM 1354 C CA . VAL A 1 200 ? 3.183 -7.022 21.139 1.00 97.56 200 VAL A CA 1
ATOM 1355 C C . VAL A 1 200 ? 4.566 -6.374 21.183 1.00 97.56 200 VAL A C 1
ATOM 1357 O O . VAL A 1 200 ? 5.490 -6.933 21.769 1.00 97.56 200 VAL A O 1
ATOM 1360 N N . GLY A 1 201 ? 4.681 -5.186 20.589 1.00 96.31 201 GLY A N 1
ATOM 1361 C CA . GLY A 1 201 ? 5.946 -4.476 20.422 1.00 96.31 201 GLY A CA 1
ATOM 1362 C C . GLY A 1 201 ? 6.636 -4.688 19.072 1.00 96.31 201 GLY A C 1
ATOM 1363 O O . GLY A 1 201 ? 7.555 -3.925 18.785 1.00 96.31 201 GLY A O 1
ATOM 1364 N N . ASP A 1 202 ? 6.195 -5.635 18.232 1.00 98.38 202 ASP A N 1
ATOM 1365 C CA . ASP A 1 202 ? 6.681 -5.752 16.850 1.00 98.38 202 ASP A CA 1
ATOM 1366 C C . ASP A 1 202 ? 6.481 -4.424 16.103 1.00 98.38 202 ASP A C 1
ATOM 1368 O O . ASP A 1 202 ? 5.447 -3.759 16.249 1.00 98.38 202 ASP A O 1
ATOM 1372 N N . GLN A 1 203 ? 7.474 -4.039 15.300 1.00 97.88 203 GLN A N 1
ATOM 1373 C CA . GLN A 1 203 ? 7.468 -2.808 14.513 1.00 97.88 203 GLN A CA 1
ATOM 1374 C C . GLN A 1 203 ? 7.715 -3.091 13.033 1.00 97.88 203 GLN A C 1
ATOM 1376 O O . GLN A 1 203 ? 8.549 -3.925 12.684 1.00 97.88 203 GLN A O 1
ATOM 1381 N N . PHE A 1 204 ? 7.017 -2.349 12.175 1.00 98.56 204 PHE A N 1
ATOM 1382 C CA . PHE A 1 204 ? 7.087 -2.479 10.721 1.00 98.56 204 PHE A CA 1
ATOM 1383 C C . PHE A 1 204 ? 7.212 -1.091 10.110 1.00 98.56 204 PHE A C 1
ATOM 1385 O O . PHE A 1 204 ? 6.267 -0.301 10.164 1.00 98.56 204 PHE A O 1
ATOM 1392 N N . GLU A 1 205 ? 8.373 -0.786 9.543 1.00 98.56 205 GLU A N 1
ATOM 1393 C CA . GLU A 1 205 ? 8.621 0.456 8.815 1.00 98.56 205 GLU A CA 1
ATOM 1394 C C . GLU A 1 205 ? 8.092 0.311 7.385 1.00 98.56 205 GLU A C 1
ATOM 1396 O O . GLU A 1 205 ? 8.812 -0.053 6.461 1.00 98.56 205 GLU A O 1
ATOM 1401 N N . ILE A 1 206 ? 6.789 0.518 7.211 1.00 98.69 206 ILE A N 1
ATOM 1402 C CA . ILE A 1 206 ? 6.080 0.238 5.954 1.00 98.69 206 ILE A CA 1
ATOM 1403 C C . ILE A 1 206 ? 6.368 1.277 4.861 1.00 98.69 206 ILE A C 1
ATOM 1405 O O . ILE A 1 206 ? 6.238 0.986 3.671 1.00 98.69 206 ILE A O 1
ATOM 1409 N N . VAL A 1 207 ? 6.788 2.479 5.264 1.00 98.62 207 VAL A N 1
ATOM 1410 C CA . VAL A 1 207 ? 7.350 3.499 4.377 1.00 98.62 207 VAL A CA 1
ATOM 1411 C C . VAL A 1 207 ? 8.647 3.988 5.002 1.00 98.62 207 VAL A C 1
ATOM 1413 O O . VAL A 1 207 ? 8.608 4.617 6.058 1.00 98.62 207 VAL A O 1
ATOM 1416 N N . ASN A 1 208 ? 9.760 3.704 4.334 1.00 97.94 208 ASN A N 1
ATOM 1417 C CA . ASN A 1 208 ? 11.065 4.274 4.641 1.00 97.94 208 ASN A CA 1
ATOM 1418 C C . ASN A 1 208 ? 11.257 5.509 3.764 1.00 97.94 208 ASN A C 1
ATOM 1420 O O . ASN A 1 208 ? 11.158 5.416 2.537 1.00 97.94 208 ASN A O 1
ATOM 1424 N N . TYR A 1 209 ? 11.509 6.656 4.379 1.00 96.94 209 TYR A N 1
ATOM 1425 C CA . TYR A 1 209 ? 11.881 7.871 3.684 1.00 96.94 209 TYR A CA 1
ATOM 1426 C C . TYR A 1 209 ? 13.312 8.251 4.073 1.00 96.94 209 TYR A C 1
ATOM 1428 O O . TYR A 1 209 ? 13.562 8.924 5.067 1.00 96.94 209 TYR A O 1
ATOM 1436 N N . GLY A 1 210 ? 14.274 7.835 3.249 1.00 92.88 210 GLY A N 1
ATOM 1437 C CA . GLY A 1 210 ? 15.708 7.867 3.552 1.00 92.88 210 GLY A CA 1
ATOM 1438 C C . GLY A 1 210 ? 16.358 9.255 3.621 1.00 92.88 210 GLY A C 1
ATOM 1439 O O . GLY A 1 210 ? 17.586 9.355 3.634 1.00 92.88 210 GLY A O 1
ATOM 1440 N N . VAL A 1 211 ? 15.573 10.334 3.643 1.00 90.19 211 VAL A N 1
ATOM 1441 C CA . VAL A 1 211 ? 16.048 11.719 3.773 1.00 90.19 211 VAL A CA 1
ATOM 1442 C C . VAL A 1 211 ? 15.378 12.376 4.986 1.00 90.19 211 VAL A C 1
ATOM 1444 O O . VAL A 1 211 ? 14.222 12.085 5.263 1.00 90.19 211 VAL A O 1
ATOM 1447 N N . PRO A 1 212 ? 16.040 13.316 5.686 1.00 90.44 212 PRO A N 1
ATOM 1448 C CA . PRO A 1 212 ? 15.583 13.839 6.982 1.00 90.44 212 PRO A CA 1
ATOM 1449 C C . PRO A 1 212 ? 14.429 14.860 6.885 1.00 90.44 212 PRO A C 1
ATOM 1451 O O . PRO A 1 212 ? 14.291 15.739 7.738 1.00 90.44 212 PRO A O 1
ATOM 1454 N N . ASN A 1 213 ? 13.621 14.793 5.826 1.00 91.06 213 ASN A N 1
ATOM 1455 C CA . ASN A 1 213 ? 12.467 15.662 5.630 1.00 91.06 213 ASN A CA 1
ATOM 1456 C C . ASN A 1 213 ? 11.214 14.975 6.187 1.00 91.06 213 ASN A C 1
ATOM 1458 O O . ASN A 1 213 ? 11.067 13.768 6.028 1.00 91.06 213 ASN A O 1
ATOM 1462 N N . PRO A 1 214 ? 10.261 15.713 6.776 1.00 94.25 214 PRO A N 1
ATOM 1463 C CA . PRO A 1 214 ? 9.012 15.111 7.220 1.00 94.25 214 PRO A CA 1
ATOM 1464 C C . PRO A 1 214 ? 8.188 14.594 6.033 1.00 94.25 214 PRO A C 1
ATOM 1466 O O . PRO A 1 214 ? 8.164 15.205 4.960 1.00 94.25 214 PRO A O 1
ATOM 1469 N N . ILE A 1 215 ? 7.450 13.508 6.262 1.00 96.25 215 ILE A N 1
ATOM 1470 C CA . ILE A 1 215 ? 6.372 13.082 5.367 1.00 96.25 215 ILE A CA 1
ATOM 1471 C C . ILE A 1 215 ? 5.264 14.144 5.362 1.00 96.25 215 ILE A C 1
ATOM 1473 O O . ILE A 1 215 ? 4.896 14.701 6.399 1.00 96.25 215 ILE A O 1
ATOM 1477 N N . ILE A 1 216 ? 4.727 14.431 4.178 1.00 95.75 216 ILE A N 1
ATOM 1478 C CA . ILE A 1 216 ? 3.651 15.400 3.975 1.00 95.75 216 ILE A CA 1
ATOM 1479 C C . ILE A 1 216 ? 2.298 14.692 4.118 1.00 95.75 216 ILE A C 1
ATOM 1481 O O . ILE A 1 216 ? 1.953 13.795 3.344 1.00 95.75 216 ILE A O 1
ATOM 1485 N N . GLY A 1 217 ? 1.497 15.148 5.081 1.00 94.88 217 GLY A N 1
ATOM 1486 C CA . GLY A 1 217 ? 0.181 14.578 5.369 1.00 94.88 217 GLY A CA 1
ATOM 1487 C C . GLY A 1 217 ? 0.252 13.210 6.054 1.00 94.88 217 GLY A C 1
ATOM 1488 O O . GLY A 1 217 ? 1.300 12.778 6.525 1.00 94.88 217 GLY A O 1
ATOM 1489 N N . THR A 1 218 ? -0.891 12.536 6.130 1.00 96.62 218 THR A N 1
ATOM 1490 C CA . THR A 1 218 ? -1.033 11.189 6.702 1.00 96.62 218 THR A CA 1
ATOM 1491 C C . THR A 1 218 ? -1.879 10.328 5.773 1.00 96.62 218 THR A C 1
ATOM 1493 O O . THR A 1 218 ? -2.521 10.849 4.860 1.00 96.62 218 THR A O 1
ATOM 1496 N N . PHE A 1 219 ? -1.942 9.020 6.030 1.00 97.56 219 PHE A N 1
ATOM 1497 C CA . PHE A 1 219 ? -2.948 8.185 5.377 1.00 97.56 219 PHE A CA 1
ATOM 1498 C C . PHE A 1 219 ? -4.353 8.633 5.800 1.00 97.56 219 PHE A C 1
ATOM 1500 O O . PHE A 1 219 ? -4.576 9.106 6.921 1.00 97.56 219 PHE A O 1
ATOM 1507 N N . ASN A 1 220 ? -5.321 8.468 4.903 1.00 94.56 220 ASN A N 1
ATOM 1508 C CA . ASN A 1 220 ? -6.706 8.854 5.148 1.00 94.56 220 ASN A CA 1
ATOM 1509 C C . ASN A 1 220 ? -7.276 8.122 6.369 1.00 94.56 220 ASN A C 1
ATOM 1511 O O . ASN A 1 220 ? -7.241 6.896 6.440 1.00 94.56 220 ASN A O 1
ATOM 1515 N N . GLY A 1 221 ? -7.836 8.880 7.314 1.00 92.50 221 GLY A N 1
ATOM 1516 C CA . GLY A 1 221 ? -8.440 8.333 8.535 1.00 92.50 221 GLY A CA 1
ATOM 1517 C C . GLY A 1 221 ? -7.441 7.844 9.588 1.00 92.50 221 GLY A C 1
ATOM 1518 O O . GLY A 1 221 ? -7.864 7.398 10.651 1.00 92.50 221 GLY A O 1
ATOM 1519 N N . LEU A 1 222 ? -6.136 7.963 9.333 1.00 95.94 222 LEU A N 1
ATOM 1520 C CA . LEU A 1 222 ? -5.072 7.508 10.222 1.00 95.94 222 LEU A CA 1
ATOM 1521 C C . LEU A 1 222 ? -4.149 8.685 10.574 1.00 95.94 222 LEU A C 1
ATOM 1523 O O . LEU A 1 222 ? -3.122 8.877 9.932 1.00 95.94 222 LEU A O 1
ATOM 1527 N N . PRO A 1 223 ? -4.503 9.521 11.565 1.00 96.94 223 PRO A N 1
ATOM 1528 C CA . PRO A 1 223 ? -3.611 10.579 12.032 1.00 96.94 223 PRO A CA 1
ATOM 1529 C C . PRO A 1 223 ? -2.391 9.998 12.770 1.00 96.94 223 PRO A C 1
ATOM 1531 O O . PRO A 1 223 ? -2.352 8.810 13.096 1.00 96.94 223 PRO A O 1
ATOM 1534 N N . GLN A 1 224 ? -1.410 10.845 13.098 1.00 97.31 224 GLN A N 1
ATOM 1535 C CA . GLN A 1 224 ? -0.295 10.479 13.982 1.00 97.31 224 GLN A CA 1
ATOM 1536 C C . GLN A 1 224 ? -0.802 9.824 15.277 1.00 97.31 224 GLN A C 1
ATOM 1538 O O . GLN A 1 224 ? -1.697 10.357 15.933 1.00 97.31 224 GLN A O 1
ATOM 1543 N N . ASN A 1 225 ? -0.199 8.692 15.658 1.00 96.56 225 ASN A N 1
ATOM 1544 C CA . ASN A 1 225 ? -0.588 7.850 16.798 1.00 96.56 225 ASN A CA 1
ATOM 1545 C C . ASN A 1 225 ? -1.991 7.227 16.683 1.00 96.56 225 ASN A C 1
ATOM 1547 O O . ASN A 1 225 ? -2.487 6.652 17.659 1.00 96.56 225 ASN A O 1
ATOM 1551 N N . GLY A 1 226 ? -2.624 7.325 15.510 1.00 95.56 226 GLY A N 1
ATOM 1552 C CA . GLY A 1 226 ? -3.870 6.647 15.192 1.00 95.56 226 GLY A CA 1
ATOM 1553 C C . GLY A 1 226 ? -3.725 5.136 15.338 1.00 95.56 226 GLY A C 1
ATOM 1554 O O . GLY A 1 226 ? -2.623 4.588 15.292 1.00 95.56 226 GLY A O 1
ATOM 1555 N N . THR A 1 227 ? -4.846 4.453 15.534 1.00 93.69 227 THR A N 1
ATOM 1556 C CA . THR A 1 227 ? -4.856 2.995 15.650 1.00 93.69 227 THR A CA 1
ATOM 1557 C C . THR A 1 227 ? -5.689 2.382 14.546 1.00 93.69 227 THR A C 1
ATOM 1559 O O . THR A 1 227 ? -6.664 2.974 14.086 1.00 93.69 227 THR A O 1
ATOM 1562 N N . LEU A 1 228 ? -5.286 1.194 14.119 1.00 93.25 228 LEU A N 1
ATOM 1563 C CA . LEU A 1 228 ? -5.999 0.395 13.140 1.00 93.25 228 LEU A CA 1
ATOM 1564 C C . LEU A 1 228 ? -5.918 -1.074 13.518 1.00 93.25 228 LEU A C 1
ATOM 1566 O O . LEU A 1 228 ? -4.985 -1.511 14.195 1.00 93.25 228 LEU A O 1
ATOM 1570 N N . TYR A 1 229 ? -6.894 -1.832 13.044 1.00 91.19 229 TYR A N 1
ATOM 1571 C CA . TYR A 1 229 ? -6.857 -3.277 13.137 1.00 91.19 229 TYR A CA 1
ATOM 1572 C C . TYR A 1 229 ? -6.417 -3.876 11.813 1.00 91.19 229 TYR A C 1
ATOM 1574 O O . TYR A 1 229 ? -6.965 -3.535 10.766 1.00 91.19 229 TYR A O 1
ATOM 1582 N N . ILE A 1 230 ? -5.465 -4.798 11.888 1.00 93.31 230 ILE A N 1
ATOM 1583 C CA . ILE A 1 230 ? -5.024 -5.621 10.765 1.00 93.31 230 ILE A CA 1
ATOM 1584 C C . ILE A 1 230 ? -5.338 -7.061 11.165 1.00 93.31 230 ILE A C 1
ATOM 1586 O O . ILE A 1 230 ? -4.817 -7.572 12.158 1.00 93.31 230 ILE A O 1
ATOM 1590 N N . GLY A 1 231 ? -6.299 -7.680 10.478 1.00 87.56 231 GLY A N 1
ATOM 1591 C CA . GLY A 1 231 ? -6.968 -8.870 11.007 1.00 87.56 231 GLY A CA 1
ATOM 1592 C C . GLY A 1 231 ? -7.638 -8.577 12.359 1.00 87.56 231 GLY A C 1
ATOM 1593 O O . GLY A 1 231 ? -8.392 -7.613 12.498 1.00 87.56 231 GLY A O 1
ATOM 1594 N N . SER A 1 232 ? -7.360 -9.398 13.374 1.00 85.56 232 SER A N 1
ATOM 1595 C CA . SER A 1 232 ? -7.841 -9.204 14.755 1.00 85.56 232 SER A CA 1
ATOM 1596 C C . SER A 1 232 ? -6.874 -8.415 15.647 1.00 85.56 232 SER A C 1
ATOM 1598 O O . SER A 1 232 ? -7.134 -8.220 16.836 1.00 85.56 232 SER A O 1
ATOM 1600 N N . GLU A 1 233 ? -5.736 -7.990 15.110 1.00 92.38 233 GLU A N 1
ATOM 1601 C CA . GLU A 1 233 ? -4.636 -7.423 15.879 1.00 92.38 233 GLU A CA 1
ATOM 1602 C C . GLU A 1 233 ? -4.629 -5.894 15.805 1.00 92.38 233 GLU A C 1
ATOM 1604 O O . GLU A 1 233 ? -4.873 -5.315 14.750 1.00 92.38 233 GLU A O 1
ATOM 1609 N N . LEU A 1 234 ? -4.397 -5.235 16.947 1.00 93.25 234 LEU A N 1
ATOM 1610 C CA . LEU A 1 234 ? -4.377 -3.776 17.059 1.00 93.25 234 LEU A CA 1
ATOM 1611 C C . LEU A 1 234 ? -2.964 -3.247 16.812 1.00 93.25 234 LEU A C 1
ATOM 1613 O O . LEU A 1 234 ? -2.009 -3.685 17.463 1.00 93.25 234 LEU A O 1
ATOM 1617 N N . PHE A 1 235 ? -2.861 -2.254 15.939 1.00 97.19 235 PHE A N 1
ATOM 1618 C CA . PHE A 1 235 ?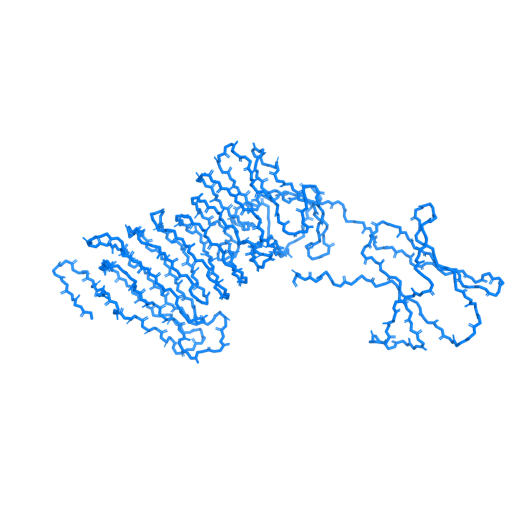 -1.634 -1.540 15.617 1.00 97.19 235 PHE A CA 1
ATOM 1619 C C . PHE A 1 235 ? -1.813 -0.047 15.864 1.00 97.19 235 PHE A C 1
ATOM 1621 O O . PHE A 1 235 ? -2.914 0.490 15.743 1.00 97.19 235 PHE A O 1
ATOM 1628 N N . GLN A 1 236 ? -0.713 0.621 16.190 1.00 97.75 236 GLN A N 1
ATOM 1629 C CA . GLN A 1 236 ? -0.611 2.074 16.206 1.00 97.75 236 GLN A CA 1
ATOM 1630 C C . GLN A 1 236 ? 0.313 2.526 15.077 1.00 97.75 236 GLN A C 1
ATOM 1632 O O . GLN A 1 236 ? 1.368 1.925 14.885 1.00 97.75 236 GLN A O 1
ATOM 1637 N N . ILE A 1 237 ? -0.069 3.582 14.362 1.00 98.62 237 ILE A N 1
ATOM 1638 C CA . ILE A 1 237 ? 0.739 4.182 13.300 1.00 98.62 237 ILE A CA 1
ATOM 1639 C C . ILE A 1 237 ? 1.489 5.423 13.800 1.00 98.62 237 ILE A C 1
ATOM 1641 O O . ILE A 1 237 ? 0.948 6.235 14.553 1.00 98.62 237 ILE A O 1
ATOM 1645 N N . SER A 1 238 ? 2.729 5.591 13.350 1.00 98.25 238 SER A N 1
ATOM 1646 C CA . SER A 1 238 ? 3.532 6.802 13.527 1.00 98.25 238 SER A CA 1
ATOM 1647 C C . SER A 1 238 ? 4.110 7.233 12.184 1.00 98.25 238 SER A C 1
ATOM 1649 O O . SER A 1 238 ? 4.562 6.378 11.438 1.00 98.25 238 SER A O 1
ATOM 1651 N N . TYR A 1 239 ? 4.120 8.535 11.907 1.00 97.69 239 TYR A N 1
ATOM 1652 C CA . TYR A 1 239 ? 4.746 9.191 10.748 1.00 97.69 239 TYR A CA 1
ATOM 1653 C C . TYR A 1 239 ? 6.085 9.854 11.108 1.00 97.69 239 TYR A C 1
ATOM 1655 O O . TYR A 1 239 ? 6.701 10.533 10.290 1.00 97.69 239 TYR A O 1
ATOM 1663 N N . THR A 1 240 ? 6.509 9.692 12.361 1.00 95.25 240 THR A N 1
ATOM 1664 C CA . THR A 1 240 ? 7.803 10.136 12.889 1.00 95.25 240 THR A CA 1
ATOM 1665 C C . THR A 1 240 ? 8.580 8.951 13.467 1.00 95.25 240 THR A C 1
ATOM 1667 O O . THR A 1 240 ? 9.328 9.103 14.434 1.00 95.25 240 THR A O 1
ATOM 1670 N N . GLY A 1 241 ? 8.296 7.739 12.979 1.00 90.12 241 GLY A N 1
ATOM 1671 C CA . GLY A 1 241 ? 8.986 6.517 13.386 1.00 90.12 241 GLY A CA 1
ATOM 1672 C C . GLY A 1 241 ? 10.339 6.370 12.687 1.00 90.12 241 GLY A C 1
ATOM 1673 O O . GLY A 1 241 ? 10.757 7.270 11.959 1.00 90.12 241 GLY A O 1
ATOM 1674 N N . GLY A 1 242 ? 11.015 5.241 12.924 1.00 88.69 242 GLY A N 1
ATOM 1675 C CA . GLY A 1 242 ? 12.286 4.912 12.273 1.00 88.69 242 GLY A CA 1
ATOM 1676 C C . GLY A 1 242 ? 13.369 5.951 12.569 1.00 88.69 242 GLY A C 1
ATOM 1677 O O . GLY A 1 242 ? 13.732 6.181 13.725 1.00 88.69 242 GLY A O 1
ATOM 1678 N N . THR A 1 243 ? 13.856 6.602 11.520 1.00 88.69 243 THR A N 1
ATOM 1679 C CA . THR A 1 243 ? 14.837 7.695 11.541 1.00 88.69 243 THR A CA 1
ATOM 1680 C C . THR A 1 243 ? 14.257 9.060 11.935 1.00 88.69 243 THR A C 1
ATOM 1682 O O . THR A 1 243 ? 15.010 10.018 12.112 1.00 88.69 243 THR A O 1
ATOM 1685 N N . GLY A 1 244 ? 12.942 9.150 12.155 1.00 90.31 244 GLY A N 1
ATOM 1686 C CA . GLY A 1 244 ? 12.240 10.355 12.613 1.00 90.31 244 GLY A CA 1
ATOM 1687 C C . GLY A 1 244 ? 11.225 10.908 11.613 1.00 90.31 244 GLY A C 1
ATOM 1688 O O . GLY A 1 244 ? 10.486 11.835 11.949 1.00 90.31 244 GLY A O 1
ATOM 1689 N N . ASN A 1 245 ? 11.152 10.331 10.415 1.00 93.38 245 ASN A N 1
ATOM 1690 C CA . ASN A 1 245 ? 10.240 10.731 9.345 1.00 93.38 245 ASN A CA 1
ATOM 1691 C C . ASN A 1 245 ? 9.704 9.531 8.545 1.00 93.38 245 ASN A C 1
ATOM 1693 O O . ASN A 1 245 ? 9.302 9.692 7.395 1.00 93.38 245 ASN A O 1
ATOM 1697 N N . ASP A 1 246 ? 9.703 8.345 9.152 1.00 97.50 246 ASP A N 1
ATOM 1698 C CA . ASP A 1 246 ? 9.226 7.109 8.535 1.00 97.50 246 ASP A CA 1
ATOM 1699 C C . ASP A 1 246 ? 7.819 6.752 9.014 1.00 97.50 246 ASP A C 1
ATOM 1701 O O . ASP A 1 246 ? 7.387 7.156 10.105 1.00 97.50 246 ASP A O 1
ATOM 1705 N N . VAL A 1 247 ? 7.111 5.945 8.216 1.00 98.56 247 VAL A N 1
ATOM 1706 C CA . VAL A 1 247 ? 5.835 5.365 8.642 1.00 98.56 247 VAL A CA 1
ATOM 1707 C C . VAL A 1 247 ? 6.062 4.016 9.292 1.00 98.56 247 VAL A C 1
ATOM 1709 O O . VAL A 1 247 ? 6.404 3.041 8.622 1.00 98.56 247 VAL A O 1
ATOM 1712 N N . VAL A 1 248 ? 5.792 3.947 10.591 1.00 98.75 248 VAL A N 1
ATOM 1713 C CA . VAL A 1 248 ? 5.948 2.733 11.390 1.00 98.75 248 VAL A CA 1
ATOM 1714 C C . VAL A 1 248 ? 4.610 2.292 11.963 1.00 98.75 248 VAL A C 1
ATOM 1716 O O . VAL A 1 248 ? 3.917 3.067 12.623 1.00 98.75 248 VAL A O 1
ATOM 1719 N N . LEU A 1 249 ? 4.275 1.020 11.759 1.00 98.75 249 LEU A N 1
ATOM 1720 C CA . LEU A 1 249 ? 3.227 0.325 12.496 1.00 98.75 249 LEU A CA 1
ATOM 1721 C C . LEU A 1 249 ? 3.847 -0.361 13.709 1.00 98.75 249 LEU A C 1
ATOM 1723 O O . LEU A 1 249 ? 4.834 -1.072 13.572 1.00 98.75 249 LEU A O 1
ATOM 1727 N N . SER A 1 250 ? 3.273 -0.160 14.891 1.00 98.38 250 SER A N 1
ATOM 1728 C CA . SER A 1 250 ? 3.695 -0.818 16.130 1.00 98.38 250 SER A CA 1
ATOM 1729 C C . SER A 1 250 ? 2.564 -1.666 16.686 1.00 98.38 250 SER A C 1
ATOM 1731 O O . SER A 1 250 ? 1.477 -1.148 16.969 1.00 98.38 250 SER A O 1
ATOM 1733 N N . ARG A 1 251 ? 2.819 -2.958 16.877 1.00 98.19 251 ARG A N 1
ATOM 1734 C CA . ARG A 1 251 ? 1.856 -3.901 17.438 1.00 98.19 251 ARG A CA 1
ATOM 1735 C C . ARG A 1 251 ? 1.541 -3.550 18.895 1.00 98.19 251 ARG A C 1
ATOM 1737 O O . ARG A 1 251 ? 2.432 -3.518 19.740 1.00 98.19 251 ARG A O 1
ATOM 1744 N N . GLN A 1 252 ? 0.266 -3.304 19.194 1.00 96.69 252 GLN A N 1
ATOM 1745 C CA . GLN A 1 252 ? -0.214 -2.915 20.528 1.00 96.69 252 GLN A CA 1
ATOM 1746 C C . GLN A 1 252 ? -0.804 -4.093 21.302 1.00 96.69 252 GLN A C 1
ATOM 1748 O O . GLN A 1 252 ? -1.019 -5.165 20.758 1.00 96.69 252 GLN A O 1
ATOM 1753 N N . VAL A 1 253 ? -1.137 -3.915 22.577 1.00 94.50 253 VAL A N 1
ATOM 1754 C CA . VAL A 1 253 ? -2.006 -4.887 23.256 1.00 94.50 253 VAL A CA 1
ATOM 1755 C C . VAL A 1 253 ? -3.403 -4.801 22.637 1.00 94.50 253 VAL A C 1
ATOM 1757 O O . VAL A 1 253 ? -4.002 -3.729 22.623 1.00 94.50 253 VAL A O 1
ATOM 1760 N N . THR A 1 254 ? -3.934 -5.917 22.126 1.00 89.75 254 THR A N 1
ATOM 1761 C CA . THR A 1 254 ? -5.332 -5.962 21.671 1.00 89.75 254 THR A CA 1
ATOM 1762 C C . THR A 1 254 ? -6.252 -6.016 22.894 1.00 89.75 254 THR A C 1
ATOM 1764 O O . THR A 1 254 ? -6.103 -6.935 23.706 1.00 89.75 254 THR A O 1
ATOM 1767 N N . PRO A 1 255 ? -7.206 -5.081 23.053 1.00 86.56 255 PRO A N 1
ATOM 1768 C CA . PRO A 1 255 ? -8.194 -5.165 24.120 1.00 86.56 255 PRO A CA 1
ATOM 1769 C C . PRO A 1 255 ? -9.015 -6.459 24.007 1.00 86.56 255 PRO A C 1
ATOM 1771 O O . PRO A 1 255 ? -9.370 -6.857 22.895 1.00 86.56 255 PRO A O 1
ATOM 1774 N N . PRO A 1 256 ? -9.352 -7.132 25.123 1.00 87.69 256 PRO A N 1
ATOM 1775 C CA . PRO A 1 256 ? -10.260 -8.272 25.064 1.00 87.69 256 PRO A CA 1
ATOM 1776 C C . PRO A 1 256 ? -11.647 -7.818 24.572 1.00 87.69 256 PRO A C 1
ATOM 1778 O O . PRO A 1 256 ? -12.042 -6.688 24.867 1.00 87.69 256 PRO A O 1
ATOM 1781 N N . PRO A 1 257 ? -12.424 -8.671 23.880 1.00 87.94 257 PRO A N 1
ATOM 1782 C CA . PRO A 1 257 ? -13.792 -8.328 23.511 1.00 87.94 257 PRO A CA 1
ATOM 1783 C C . PRO A 1 257 ? -14.615 -7.901 24.741 1.00 87.94 257 PRO A C 1
ATOM 1785 O O . PRO A 1 257 ? -14.523 -8.558 25.787 1.00 87.94 257 PRO A O 1
ATOM 1788 N N . PRO A 1 258 ? -15.409 -6.821 24.651 1.00 92.75 258 PRO A N 1
ATOM 1789 C CA . PRO A 1 258 ? -16.267 -6.398 25.746 1.00 92.75 258 PRO A CA 1
ATOM 1790 C C . PRO A 1 258 ? -17.334 -7.460 26.030 1.00 92.75 258 PRO A C 1
ATOM 1792 O O . PRO A 1 258 ? -17.839 -8.127 25.125 1.00 92.75 258 PRO A O 1
ATOM 1795 N N . VAL A 1 259 ? -17.703 -7.610 27.302 1.00 95.31 259 VAL A N 1
ATOM 1796 C CA . VAL A 1 259 ? -18.715 -8.578 27.732 1.00 95.31 259 VAL A CA 1
ATOM 1797 C C . VAL A 1 259 ? -20.043 -7.856 27.895 1.00 95.31 259 VAL A C 1
ATOM 1799 O O . VAL A 1 259 ? -20.163 -6.941 28.708 1.00 95.31 259 VAL A O 1
ATOM 1802 N N . LEU A 1 260 ? -21.060 -8.289 27.148 1.00 96.88 260 LEU A N 1
ATOM 1803 C CA . LEU A 1 260 ? -22.419 -7.794 27.334 1.00 96.88 260 LEU A CA 1
ATOM 1804 C C . LEU A 1 260 ? -23.027 -8.394 28.601 1.00 96.88 260 LEU A C 1
ATOM 1806 O O . LEU A 1 260 ? -23.232 -9.603 28.695 1.00 96.88 260 LEU A O 1
ATOM 1810 N N . THR A 1 261 ? -23.372 -7.538 29.553 1.00 97.12 261 THR A N 1
ATOM 1811 C CA . THR A 1 261 ? -24.131 -7.908 30.747 1.00 97.12 261 THR A CA 1
ATOM 1812 C C . THR A 1 261 ? -25.550 -7.372 30.649 1.00 97.12 261 THR A C 1
ATOM 1814 O O . THR A 1 261 ? -25.752 -6.221 30.256 1.00 97.12 261 THR A O 1
ATOM 1817 N N . ILE A 1 262 ? -26.522 -8.187 31.054 1.00 95.75 262 ILE A N 1
ATOM 1818 C CA . ILE A 1 262 ? -27.933 -7.815 31.135 1.00 95.75 262 ILE A CA 1
ATOM 1819 C C . ILE A 1 262 ? -28.406 -7.902 32.584 1.00 95.75 262 ILE A C 1
ATOM 1821 O O . ILE A 1 262 ? -28.147 -8.882 33.282 1.00 95.75 262 ILE A O 1
ATOM 1825 N N . GLN A 1 263 ? -29.112 -6.873 33.035 1.00 95.94 263 GLN A N 1
ATOM 1826 C CA . GLN A 1 263 ? -29.847 -6.871 34.292 1.00 95.94 263 GLN A CA 1
ATOM 1827 C C . GLN A 1 263 ? -31.299 -6.501 34.006 1.00 95.94 263 GLN A C 1
ATOM 1829 O O . GLN A 1 263 ? -31.583 -5.690 33.125 1.00 95.94 263 GLN A O 1
ATOM 1834 N N . THR A 1 264 ? -32.227 -7.057 34.780 1.00 93.06 264 THR A N 1
ATOM 1835 C CA . THR A 1 264 ? -33.664 -6.785 34.631 1.00 93.06 264 THR A CA 1
ATOM 1836 C C . THR A 1 264 ? -34.251 -6.168 35.905 1.00 93.06 264 THR A C 1
ATOM 1838 O O . THR A 1 264 ? -34.957 -6.859 36.646 1.00 93.06 264 THR A O 1
ATOM 1841 N N . PRO A 1 265 ? -33.941 -4.892 36.217 1.00 91.56 265 PRO A N 1
ATOM 1842 C CA . PRO A 1 265 ? -34.646 -4.148 37.260 1.00 91.56 265 PRO A CA 1
ATOM 1843 C C . PRO A 1 265 ? -36.149 -4.039 36.965 1.00 91.56 265 PRO A C 1
ATOM 1845 O O . PRO A 1 265 ? -36.599 -4.276 35.844 1.00 91.56 265 PRO A O 1
ATOM 1848 N N . THR A 1 266 ? -36.946 -3.624 37.952 1.00 92.38 266 THR A N 1
ATOM 1849 C CA . THR A 1 266 ? -38.399 -3.466 37.788 1.00 92.38 266 THR A CA 1
ATOM 1850 C C . THR A 1 266 ? -38.740 -2.636 36.543 1.00 92.38 266 THR A C 1
ATOM 1852 O O . THR A 1 266 ? -38.321 -1.486 36.412 1.00 92.38 266 THR A O 1
ATOM 1855 N N . ASN A 1 267 ? -39.506 -3.231 35.623 1.00 90.56 267 ASN A N 1
ATOM 1856 C CA . ASN A 1 267 ? -39.960 -2.649 34.352 1.00 90.56 267 ASN A CA 1
ATOM 1857 C C . ASN A 1 267 ? -38.860 -2.181 33.376 1.00 90.56 267 ASN A C 1
ATOM 1859 O O . ASN A 1 267 ? -39.177 -1.508 32.391 1.00 90.56 267 ASN A O 1
ATOM 1863 N N . SER A 1 268 ? -37.594 -2.549 33.593 1.00 93.44 268 SER A N 1
ATOM 1864 C CA . SER A 1 268 ? -36.469 -2.118 32.755 1.00 93.44 268 SER A CA 1
ATOM 1865 C C . SER A 1 268 ? -35.522 -3.264 32.404 1.00 93.44 268 SER A C 1
ATOM 1867 O O . SER A 1 268 ? -35.383 -4.236 33.140 1.00 93.44 268 SER A O 1
ATOM 1869 N N . VAL A 1 269 ? -34.832 -3.119 31.279 1.00 94.56 269 VAL A N 1
ATOM 1870 C CA . VAL A 1 269 ? -33.691 -3.941 30.877 1.00 94.56 269 VAL A CA 1
ATOM 1871 C C . VAL A 1 269 ? -32.481 -3.024 30.806 1.00 94.56 269 VAL A C 1
ATOM 1873 O O . VAL A 1 269 ? -32.448 -2.102 29.993 1.00 94.56 269 VAL A O 1
ATOM 1876 N N . LEU A 1 270 ? -31.503 -3.267 31.671 1.00 95.88 270 LEU A N 1
ATOM 1877 C CA . LEU A 1 270 ? -30.231 -2.561 31.692 1.00 95.88 270 LEU A CA 1
ATOM 1878 C C . LEU A 1 270 ? -29.184 -3.417 30.980 1.00 95.88 270 LEU A C 1
ATOM 1880 O O . LEU A 1 270 ? -28.918 -4.548 31.388 1.00 95.88 270 LEU A O 1
ATOM 1884 N N . LEU A 1 271 ? -28.604 -2.877 29.917 1.00 97.38 271 LEU A N 1
ATOM 1885 C CA . LEU A 1 271 ? -27.544 -3.497 29.130 1.00 97.38 271 LEU A CA 1
ATOM 1886 C C . LEU A 1 271 ? -26.272 -2.694 29.344 1.00 97.38 271 LEU A C 1
ATOM 1888 O O . LEU A 1 271 ? -26.287 -1.472 29.201 1.00 97.38 271 LEU A O 1
ATOM 1892 N N . SER A 1 272 ? -25.174 -3.365 29.669 1.00 97.06 272 SER A N 1
ATOM 1893 C CA . SER A 1 272 ? -23.881 -2.702 29.811 1.00 97.06 272 SER A CA 1
ATOM 1894 C C . SER A 1 272 ? -22.728 -3.543 29.298 1.00 97.06 272 SER A C 1
ATOM 1896 O O . SER A 1 272 ? -22.794 -4.769 29.332 1.00 97.06 272 SER A O 1
ATOM 1898 N N . TRP A 1 273 ? -21.683 -2.875 28.820 1.00 96.94 273 TRP A N 1
ATOM 1899 C CA . TRP A 1 273 ? -20.448 -3.496 28.347 1.00 96.94 273 TRP A CA 1
ATOM 1900 C C . TRP A 1 273 ? -19.279 -2.518 28.461 1.00 96.94 273 TRP A C 1
ATOM 1902 O O . TRP A 1 273 ? -19.483 -1.305 28.474 1.00 96.94 273 TRP A O 1
ATOM 1912 N N . GLN A 1 274 ? -18.058 -3.034 28.552 1.00 96.19 274 GLN A N 1
ATOM 1913 C CA . GLN A 1 274 ? -16.852 -2.228 28.732 1.00 96.19 274 GLN A CA 1
ATOM 1914 C C . GLN A 1 274 ? -16.582 -1.312 27.522 1.00 96.19 274 GLN A C 1
ATOM 1916 O O . GLN A 1 274 ? -16.861 -1.667 26.378 1.00 96.19 274 GLN A O 1
ATOM 1921 N N . THR A 1 275 ? -15.995 -0.136 27.765 1.00 92.19 275 THR A N 1
ATOM 1922 C CA . THR A 1 275 ? -15.570 0.837 26.733 1.00 92.19 275 THR A CA 1
ATOM 1923 C C . THR A 1 275 ? -14.192 0.528 26.131 1.00 92.19 275 THR A C 1
ATOM 1925 O O . THR A 1 275 ? -13.611 1.360 25.439 1.00 92.19 275 THR A O 1
ATOM 1928 N N . ASN A 1 276 ? -13.640 -0.651 26.418 1.00 88.62 276 ASN A N 1
ATOM 1929 C CA . ASN A 1 276 ? -12.269 -1.033 26.082 1.00 88.62 276 ASN A CA 1
ATOM 1930 C C . ASN A 1 276 ? -12.040 -1.299 24.584 1.00 88.62 276 ASN A C 1
ATOM 1932 O O . ASN A 1 276 ? -10.897 -1.240 24.141 1.00 88.62 276 ASN A O 1
ATOM 1936 N N . ASP A 1 277 ? -13.100 -1.562 23.817 1.00 86.00 277 ASP A N 1
ATOM 1937 C CA . ASP A 1 277 ? -13.070 -1.573 22.354 1.00 86.00 277 ASP A CA 1
ATOM 1938 C C . ASP A 1 277 ? -14.244 -0.736 21.805 1.00 86.00 277 ASP A C 1
ATOM 1940 O O . ASP A 1 277 ? -15.396 -1.184 21.852 1.00 86.00 277 ASP A O 1
ATOM 1944 N N . PRO A 1 278 ? -13.984 0.485 21.297 1.00 80.94 278 PRO A N 1
ATOM 1945 C CA . PRO A 1 278 ? -15.033 1.393 20.839 1.00 80.94 278 PRO A CA 1
ATOM 1946 C C . PRO A 1 278 ? -15.711 0.935 19.541 1.00 80.94 278 PRO A C 1
ATOM 1948 O O . PRO A 1 278 ? -16.716 1.525 19.152 1.00 80.94 278 PRO A O 1
ATOM 1951 N N . LEU A 1 279 ? -15.188 -0.094 18.860 1.00 82.94 279 LEU A N 1
ATOM 1952 C CA . LEU A 1 279 ? -15.774 -0.596 17.616 1.00 82.94 279 LEU A CA 1
ATOM 1953 C C . LEU A 1 279 ? -16.988 -1.504 17.844 1.00 82.94 279 LEU A C 1
ATOM 1955 O O . LEU A 1 279 ? -17.704 -1.797 16.890 1.00 82.94 279 LEU A O 1
ATOM 1959 N N . PHE A 1 280 ? -17.245 -1.966 19.071 1.00 88.94 280 PHE A N 1
ATOM 1960 C CA . PHE A 1 280 ? -18.436 -2.764 19.358 1.00 88.94 280 PHE A CA 1
ATOM 1961 C C . PHE A 1 280 ? -19.677 -1.886 19.549 1.00 88.94 280 PHE A C 1
ATOM 1963 O O . PHE A 1 280 ? -19.722 -1.013 20.417 1.00 88.94 280 PHE A O 1
ATOM 1970 N N . ALA A 1 281 ? -20.721 -2.190 18.781 1.00 90.69 281 ALA A N 1
ATOM 1971 C CA . ALA A 1 281 ? -22.043 -1.591 18.871 1.00 90.69 281 ALA A CA 1
ATOM 1972 C C . ALA A 1 281 ? -23.071 -2.604 19.397 1.00 90.69 281 ALA A C 1
ATOM 1974 O O . ALA A 1 281 ? -22.979 -3.808 19.149 1.00 90.69 281 ALA A O 1
ATOM 1975 N N . LEU A 1 282 ? -24.073 -2.104 20.122 1.00 95.12 282 LEU A N 1
ATOM 1976 C CA . LEU A 1 282 ? -25.176 -2.915 20.627 1.00 95.12 282 LEU A CA 1
ATOM 1977 C C . LEU A 1 282 ? -26.288 -3.022 19.579 1.00 95.12 282 LEU A C 1
ATOM 1979 O O . LEU A 1 282 ? -26.838 -2.016 19.126 1.00 95.12 282 LEU A O 1
ATOM 1983 N N . GLU A 1 283 ? -26.666 -4.256 19.268 1.00 95.56 283 GLU A N 1
ATOM 1984 C CA . GLU A 1 283 ? -27.762 -4.584 18.361 1.00 95.56 283 GLU A CA 1
ATOM 1985 C C . GLU A 1 283 ? -28.835 -5.412 19.076 1.00 95.56 283 GLU A C 1
ATOM 1987 O O . GLU A 1 283 ? -28.557 -6.108 20.060 1.00 95.56 283 GLU A O 1
ATOM 1992 N N . PHE A 1 284 ? -30.064 -5.360 18.561 1.00 94.56 284 PHE A N 1
ATOM 1993 C CA . PHE A 1 284 ? -31.159 -6.230 18.972 1.00 94.56 284 PHE A CA 1
ATOM 1994 C C . PHE A 1 284 ? -31.845 -6.905 17.783 1.00 94.56 284 PHE A C 1
ATOM 1996 O O . PHE A 1 284 ? -31.826 -6.390 16.669 1.00 94.56 284 PHE A O 1
ATOM 2003 N N . SER A 1 285 ? -32.502 -8.030 18.049 1.00 94.94 285 SER A N 1
ATOM 2004 C CA . SER A 1 285 ? -33.443 -8.682 17.132 1.00 94.94 285 SER A CA 1
ATOM 2005 C C . SER A 1 285 ? -34.654 -9.207 17.912 1.00 94.94 285 SER A C 1
ATOM 2007 O O . SER A 1 285 ? -34.581 -9.404 19.125 1.00 94.94 285 SER A O 1
ATOM 2009 N N . THR A 1 286 ? -35.784 -9.423 17.239 1.00 93.12 286 THR A N 1
ATOM 2010 C CA . THR A 1 286 ? -36.955 -10.136 17.789 1.00 93.12 286 THR A CA 1
ATOM 2011 C C . THR A 1 286 ? -36.896 -11.648 17.558 1.00 93.12 286 THR A C 1
ATOM 2013 O O . THR A 1 286 ? -37.753 -12.381 18.041 1.00 93.12 286 THR A O 1
ATOM 2016 N N . ASP A 1 287 ? -35.892 -12.118 16.820 1.00 90.12 287 ASP A N 1
ATOM 2017 C CA . ASP A 1 287 ? -35.587 -13.524 16.569 1.00 90.12 287 ASP A CA 1
ATOM 2018 C C . ASP A 1 287 ? -34.066 -13.770 16.687 1.00 90.12 287 ASP A C 1
ATOM 2020 O O . ASP A 1 287 ? -33.296 -12.866 17.010 1.00 90.12 287 ASP A O 1
ATOM 2024 N N . LEU A 1 288 ? -33.616 -15.003 16.448 1.00 90.56 288 LEU A N 1
ATOM 2025 C CA . LEU A 1 288 ? -32.188 -15.349 16.410 1.00 90.56 288 LEU A CA 1
ATOM 2026 C C . LEU A 1 288 ? -31.631 -15.432 14.976 1.00 90.56 288 LEU A C 1
ATOM 2028 O O . LEU A 1 288 ? -30.569 -16.015 14.761 1.00 90.56 288 LEU A O 1
ATOM 2032 N N . ASN A 1 289 ? -32.322 -14.870 13.978 1.00 89.31 289 ASN A N 1
ATOM 2033 C CA . ASN A 1 289 ? -31.840 -14.861 12.601 1.00 89.31 289 ASN A CA 1
ATOM 2034 C C . ASN A 1 289 ? -30.609 -13.937 12.494 1.00 89.31 289 ASN A C 1
ATOM 2036 O O . ASN A 1 289 ? -30.684 -12.770 12.885 1.00 89.31 289 ASN A O 1
ATOM 2040 N N . PRO A 1 290 ? -29.469 -14.404 11.954 1.00 81.44 290 PRO A N 1
ATOM 2041 C CA . PRO A 1 290 ? -28.227 -13.629 11.912 1.00 81.44 290 PRO A CA 1
ATOM 2042 C C . PRO A 1 290 ? -28.299 -12.344 11.070 1.00 81.44 290 PRO A C 1
ATOM 2044 O O . PRO A 1 290 ? -27.434 -11.485 11.230 1.00 81.44 290 PRO A O 1
ATOM 2047 N N . THR A 1 291 ? -29.314 -12.196 10.213 1.00 86.12 291 THR A N 1
ATOM 2048 C CA . THR A 1 291 ? -29.473 -11.047 9.301 1.00 86.12 291 THR A CA 1
ATOM 2049 C C . THR A 1 291 ? -30.433 -9.962 9.802 1.00 86.12 291 THR A C 1
ATOM 2051 O O . THR A 1 291 ? -30.383 -8.842 9.305 1.00 86.12 291 THR A O 1
ATOM 2054 N N . ASN A 1 292 ? -31.252 -10.244 10.823 1.00 89.50 292 ASN A N 1
ATOM 2055 C CA . ASN A 1 292 ? -32.323 -9.352 11.295 1.00 89.50 292 ASN A CA 1
ATOM 2056 C C . ASN A 1 292 ? -31.927 -8.516 12.527 1.00 89.50 292 ASN A C 1
ATOM 2058 O O . ASN A 1 292 ? -32.742 -8.276 13.415 1.00 89.50 292 ASN A O 1
ATOM 2062 N N . TRP A 1 293 ? -30.669 -8.088 12.613 1.00 93.94 293 TRP A N 1
ATOM 2063 C CA . TRP A 1 293 ? -30.176 -7.321 13.758 1.00 93.94 293 TRP A CA 1
ATOM 2064 C C . TRP A 1 293 ? -30.192 -5.826 13.458 1.00 93.94 293 TRP A C 1
ATOM 2066 O O . TRP A 1 293 ? -29.706 -5.385 12.420 1.00 93.94 293 TRP A O 1
ATOM 2076 N N . LEU A 1 294 ? -30.759 -5.047 14.375 1.00 93.12 294 LEU A N 1
ATOM 2077 C CA . LEU A 1 294 ? -30.898 -3.598 14.263 1.00 93.12 294 LEU A CA 1
ATOM 2078 C C . LEU A 1 294 ? -30.142 -2.895 15.397 1.00 93.12 294 LEU A C 1
ATOM 2080 O O . LEU A 1 294 ? -30.078 -3.437 16.503 1.00 93.12 294 LEU A O 1
ATOM 2084 N N . PRO A 1 295 ? -29.618 -1.675 15.178 1.00 93.06 295 PRO A N 1
ATOM 2085 C CA . PRO A 1 295 ? -29.015 -0.885 16.247 1.00 93.06 295 PRO A CA 1
ATOM 2086 C C . PRO A 1 295 ? -29.999 -0.649 17.399 1.00 93.06 295 PRO A C 1
ATOM 2088 O O . PRO A 1 295 ? -31.172 -0.340 17.172 1.00 93.06 295 PRO A O 1
ATOM 2091 N N . VAL A 1 296 ? -29.532 -0.766 18.644 1.00 93.38 296 VAL A N 1
ATOM 2092 C CA . VAL A 1 296 ? -30.359 -0.436 19.813 1.00 93.38 296 VAL A CA 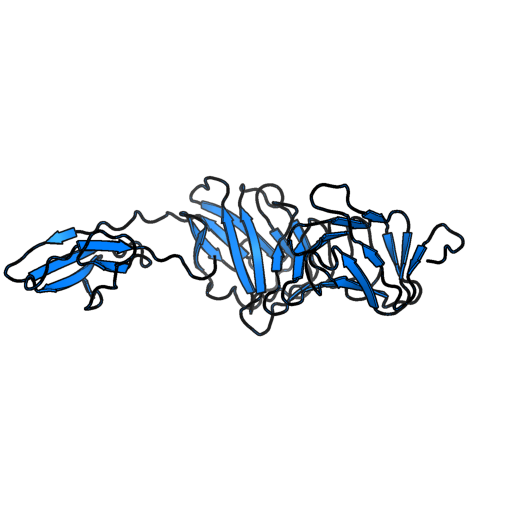1
ATOM 2093 C C . VAL A 1 296 ? -30.509 1.078 19.967 1.00 93.38 296 VAL A C 1
ATOM 2095 O O . VAL A 1 296 ? -29.547 1.833 19.847 1.00 93.38 296 VAL A O 1
ATOM 2098 N N . THR A 1 297 ? -31.728 1.510 20.296 1.00 88.38 297 THR A N 1
ATOM 2099 C CA . THR A 1 297 ? -32.051 2.879 20.717 1.00 88.38 297 THR A CA 1
ATOM 2100 C C . THR A 1 297 ? -32.626 2.868 22.140 1.00 88.38 297 THR A C 1
ATOM 2102 O O . THR A 1 297 ? -33.489 2.022 22.399 1.00 88.38 297 THR A O 1
ATOM 2105 N N . PRO A 1 298 ? -32.252 3.809 23.027 1.00 90.12 298 PRO A N 1
ATOM 2106 C CA . PRO A 1 298 ? -31.360 4.950 22.785 1.00 90.12 298 PRO A CA 1
ATOM 2107 C C . PRO A 1 298 ? -29.884 4.542 22.629 1.00 90.12 298 PRO A C 1
ATOM 2109 O O . PRO A 1 298 ? -29.508 3.423 22.972 1.00 90.12 298 PRO A O 1
ATOM 2112 N N . LEU A 1 299 ? -29.059 5.460 22.106 1.00 91.00 299 LEU A N 1
ATOM 2113 C CA . LEU A 1 299 ? -27.603 5.287 22.078 1.00 91.00 299 LEU A CA 1
ATOM 2114 C C . LEU A 1 299 ? -27.060 5.097 23.506 1.00 91.00 299 LEU A C 1
ATOM 2116 O O . LEU A 1 299 ? -27.616 5.679 24.445 1.00 91.00 299 LEU A O 1
ATOM 2120 N N . PRO A 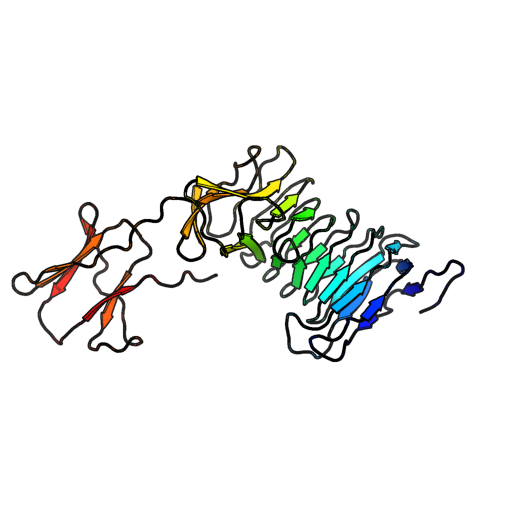1 300 ? -25.982 4.314 23.684 1.00 94.31 300 PRO A N 1
ATOM 2121 C CA . PRO A 1 300 ? -25.381 4.118 24.993 1.00 94.31 300 PRO A CA 1
ATOM 2122 C C . PRO A 1 300 ? -24.872 5.425 25.589 1.00 94.31 300 PRO A C 1
ATOM 2124 O O . PRO A 1 300 ? -24.301 6.270 24.900 1.00 94.31 300 PRO A O 1
ATOM 2127 N N . VAL A 1 301 ? -25.026 5.545 26.902 1.00 96.06 301 VAL A N 1
ATOM 2128 C CA . VAL A 1 301 ? -24.356 6.562 27.710 1.00 96.06 301 VAL A CA 1
ATOM 2129 C C . VAL A 1 301 ? -23.183 5.903 28.424 1.00 96.06 301 VAL A C 1
ATOM 2131 O O . VAL A 1 301 ? -23.292 4.770 28.892 1.00 96.06 301 VAL A O 1
ATOM 2134 N N . ILE A 1 302 ? -22.056 6.605 28.523 1.00 95.75 302 ILE A N 1
ATOM 2135 C CA . ILE A 1 302 ? -20.895 6.117 29.267 1.00 95.75 302 ILE A CA 1
ATOM 2136 C C . ILE A 1 302 ? -21.098 6.402 30.758 1.00 95.75 302 ILE A C 1
ATOM 2138 O O . ILE A 1 302 ? -21.277 7.551 31.161 1.00 95.75 302 ILE A O 1
ATOM 2142 N N . ILE A 1 303 ? -21.038 5.355 31.581 1.00 95.62 303 ILE A N 1
ATOM 2143 C CA . ILE A 1 303 ? -21.034 5.440 33.044 1.00 95.62 303 ILE A CA 1
ATOM 2144 C C . ILE A 1 303 ? -19.783 4.719 33.548 1.00 95.62 303 ILE A C 1
ATOM 2146 O O . ILE A 1 303 ? -19.676 3.493 33.472 1.00 95.62 303 ILE A O 1
ATOM 2150 N N . GLY A 1 304 ? -18.813 5.482 34.057 1.00 94.69 304 GLY A N 1
ATOM 2151 C CA . GLY A 1 304 ? -17.500 4.941 34.411 1.00 94.69 304 GLY A CA 1
ATOM 2152 C C . GLY A 1 304 ? -16.788 4.384 33.175 1.00 94.69 304 GLY A C 1
ATOM 2153 O O . GLY A 1 304 ? -16.583 5.102 32.203 1.00 94.69 304 GLY A O 1
ATOM 2154 N N . THR A 1 305 ? -16.426 3.101 33.209 1.00 93.25 305 THR A N 1
ATOM 2155 C CA . THR A 1 305 ? -15.756 2.385 32.107 1.00 93.25 305 THR A CA 1
ATOM 2156 C C . THR A 1 305 ? -16.712 1.553 31.252 1.00 93.25 305 THR A C 1
ATOM 2158 O O . THR A 1 305 ? -16.260 0.683 30.510 1.00 93.25 305 THR A O 1
ATOM 2161 N N . ASN A 1 306 ? -18.026 1.751 31.391 1.00 96.12 306 ASN A N 1
ATOM 2162 C CA . ASN A 1 306 ? -19.029 0.968 30.681 1.00 96.12 306 ASN A CA 1
ATOM 2163 C C . ASN A 1 306 ? -19.913 1.859 29.812 1.00 96.12 306 ASN A C 1
ATOM 2165 O O . ASN A 1 306 ? -20.375 2.914 30.243 1.00 96.12 306 ASN A O 1
ATOM 2169 N N . ASN A 1 307 ? -20.203 1.380 28.610 1.00 96.88 307 ASN A N 1
ATOM 2170 C CA . ASN A 1 307 ? -21.373 1.784 27.851 1.00 96.88 307 ASN A CA 1
ATOM 2171 C C . ASN A 1 307 ? -22.615 1.199 28.527 1.00 96.88 307 ASN A C 1
ATOM 2173 O O . ASN A 1 307 ? -22.600 0.036 28.938 1.00 96.88 307 ASN A O 1
ATOM 2177 N N . VAL A 1 308 ? -23.679 1.992 28.650 1.00 97.12 308 VAL A N 1
ATOM 2178 C CA . VAL A 1 308 ? -24.917 1.609 29.334 1.00 97.12 308 VAL A CA 1
ATOM 2179 C C . VAL A 1 308 ? -26.134 2.039 28.519 1.00 97.12 308 VAL A C 1
ATOM 2181 O O . VAL A 1 308 ? -26.238 3.193 28.105 1.00 97.12 308 VAL A O 1
ATOM 2184 N N . VAL A 1 309 ? -27.080 1.119 28.324 1.00 96.94 309 VAL A N 1
ATOM 2185 C CA . VAL A 1 309 ? -28.393 1.367 27.714 1.00 96.94 309 VAL A CA 1
ATOM 2186 C C . VAL A 1 309 ? -29.487 0.859 28.645 1.00 96.94 309 VAL A C 1
ATOM 2188 O O . VAL A 1 309 ? -29.435 -0.281 29.106 1.00 96.94 309 VAL A O 1
ATOM 2191 N N . THR A 1 310 ? -30.510 1.681 28.870 1.00 94.69 310 THR A N 1
ATOM 2192 C CA . THR A 1 310 ? -31.711 1.292 29.617 1.00 94.69 310 THR A CA 1
ATOM 2193 C C . THR A 1 310 ? -32.907 1.270 28.676 1.00 94.69 310 THR A C 1
ATOM 2195 O O . THR A 1 310 ? -33.325 2.311 28.172 1.00 94.69 310 THR A O 1
ATOM 2198 N N . ASN A 1 311 ? -33.484 0.088 28.478 1.00 92.38 311 ASN A N 1
ATOM 2199 C CA . ASN A 1 311 ? -34.698 -0.120 27.696 1.00 92.38 311 ASN A CA 1
ATOM 2200 C C . ASN A 1 311 ? -35.877 -0.462 28.612 1.00 92.38 311 ASN A C 1
ATOM 2202 O O . ASN A 1 311 ? -35.695 -0.977 29.715 1.00 92.38 311 ASN A O 1
ATOM 2206 N N . SER A 1 312 ? -37.106 -0.237 28.142 1.00 90.38 312 SER A N 1
ATOM 2207 C CA . SER A 1 312 ? -38.291 -0.774 28.819 1.00 90.38 312 SER A CA 1
ATOM 2208 C C . SER A 1 312 ? -38.302 -2.304 28.739 1.00 90.38 312 SER A C 1
ATOM 2210 O O . SER A 1 312 ? -37.990 -2.870 27.691 1.00 90.38 312 SER A O 1
ATOM 2212 N N . ALA A 1 313 ? -38.697 -2.969 29.828 1.00 89.69 313 ALA A N 1
ATOM 2213 C CA . ALA A 1 313 ? -38.954 -4.413 29.828 1.00 89.69 313 ALA A CA 1
ATOM 2214 C C . ALA A 1 313 ? -40.325 -4.790 29.227 1.00 89.69 313 ALA A C 1
ATOM 2216 O O . ALA A 1 313 ? -40.653 -5.971 29.150 1.00 89.69 313 ALA A O 1
ATOM 2217 N N . GLY A 1 314 ? -41.142 -3.811 28.824 1.00 88.12 314 GLY A N 1
ATOM 2218 C CA . GLY A 1 314 ? -42.417 -4.053 28.151 1.00 88.12 314 GLY A CA 1
ATOM 2219 C C . GLY A 1 314 ? -42.258 -4.326 26.651 1.00 88.12 314 GLY A C 1
ATOM 2220 O O . GLY A 1 314 ? -41.346 -3.810 26.005 1.00 88.12 314 GLY A O 1
ATOM 2221 N N . GLY A 1 315 ? -43.195 -5.086 26.079 1.00 86.56 315 GLY A N 1
ATOM 2222 C CA . GLY A 1 315 ? -43.277 -5.338 24.636 1.00 86.56 315 GLY A CA 1
ATOM 2223 C C . GLY A 1 315 ? -42.858 -6.755 24.214 1.00 86.56 315 GLY A C 1
ATOM 2224 O O . GLY A 1 315 ? -42.861 -7.665 25.044 1.00 86.56 315 GLY A O 1
ATOM 2225 N N . PRO A 1 316 ? -42.569 -6.970 22.914 1.00 87.06 316 PRO A N 1
ATOM 2226 C CA . PRO A 1 316 ? -42.200 -8.282 22.387 1.00 87.06 316 PRO A CA 1
ATOM 2227 C C . PRO A 1 316 ? -40.822 -8.732 22.884 1.00 87.06 316 PRO A C 1
ATOM 2229 O O . PRO A 1 316 ? -39.987 -7.912 23.273 1.00 87.06 316 PRO A O 1
ATOM 2232 N N . GLN A 1 317 ? -40.574 -10.044 22.821 1.00 90.31 317 GLN A N 1
ATOM 2233 C CA . GLN A 1 317 ? -39.265 -10.623 23.120 1.00 90.31 317 GLN A CA 1
ATOM 2234 C C . GLN A 1 317 ? -38.177 -9.990 22.241 1.00 90.31 317 GLN A C 1
ATOM 2236 O O . GLN A 1 317 ? -38.378 -9.763 21.047 1.00 90.31 317 GLN A O 1
ATOM 2241 N N . LYS A 1 318 ? -37.019 -9.721 22.850 1.00 91.88 318 LYS A N 1
ATOM 2242 C CA . LYS A 1 318 ? -35.825 -9.217 22.172 1.00 91.88 318 LYS A CA 1
ATOM 2243 C C . LYS A 1 318 ? -34.597 -10.010 22.597 1.00 91.88 318 LYS A C 1
ATOM 2245 O O . LYS A 1 318 ? -34.461 -10.375 23.764 1.00 91.88 318 LYS A O 1
ATOM 2250 N N . PHE A 1 319 ? -33.694 -10.203 21.653 1.00 93.75 319 PHE A N 1
ATOM 2251 C CA . PHE A 1 319 ? -32.345 -10.713 21.839 1.00 93.75 319 PHE A CA 1
ATOM 2252 C C . PHE A 1 319 ? -31.365 -9.562 21.639 1.00 93.75 319 PHE A C 1
ATOM 2254 O O . PHE A 1 319 ? -31.644 -8.659 20.854 1.00 93.75 319 PHE A O 1
ATOM 2261 N N . TYR A 1 320 ? -30.234 -9.590 22.340 1.00 95.12 320 TYR A N 1
ATOM 2262 C CA . TYR A 1 320 ? -29.209 -8.550 22.272 1.00 95.12 320 TYR A CA 1
ATOM 2263 C C . TYR A 1 320 ? -27.846 -9.171 21.990 1.00 95.12 320 TYR A C 1
ATOM 2265 O O . TYR A 1 320 ? -27.543 -10.251 22.499 1.00 95.12 320 TYR A O 1
ATOM 2273 N N . ARG A 1 321 ? -27.018 -8.477 21.209 1.00 94.88 321 ARG A N 1
ATOM 2274 C CA . ARG A 1 321 ? -25.617 -8.844 20.984 1.00 94.88 321 ARG A CA 1
ATOM 2275 C C . ARG A 1 321 ? -24.757 -7.598 20.868 1.00 94.88 321 ARG A C 1
ATOM 2277 O O . ARG A 1 321 ? -25.240 -6.541 20.464 1.00 94.88 321 ARG A O 1
ATOM 22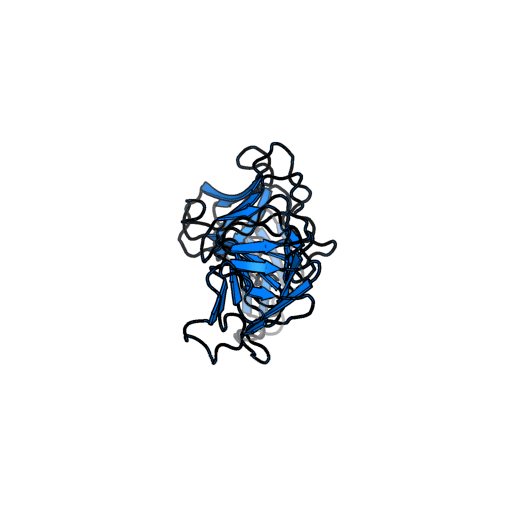84 N N . LEU A 1 322 ? -23.475 -7.753 21.171 1.00 94.69 322 LEU A N 1
ATOM 2285 C CA . LEU A 1 322 ? -22.468 -6.813 20.706 1.00 94.69 322 LEU A CA 1
ATOM 2286 C C . LEU A 1 322 ? -21.971 -7.301 19.356 1.00 94.69 322 LEU A C 1
ATOM 2288 O O . LEU A 1 322 ? -21.548 -8.448 19.220 1.00 94.69 322 LEU A O 1
ATOM 2292 N N . ASN A 1 323 ? -22.050 -6.426 18.368 1.00 91.12 323 ASN A N 1
ATOM 2293 C CA . ASN A 1 323 ? -21.491 -6.654 17.055 1.00 91.12 323 ASN A CA 1
ATOM 2294 C C . ASN A 1 323 ? -20.349 -5.672 16.851 1.00 91.12 323 ASN A C 1
ATOM 2296 O O . ASN A 1 323 ? -20.464 -4.500 17.203 1.00 91.12 323 ASN A O 1
ATOM 2300 N N . ARG A 1 324 ? -19.255 -6.149 16.275 1.00 85.00 324 ARG A N 1
ATOM 2301 C CA . ARG A 1 324 ? -18.175 -5.288 15.822 1.00 85.00 324 ARG A CA 1
ATOM 2302 C C . ARG A 1 324 ? -18.302 -5.176 14.307 1.00 85.00 324 ARG A C 1
ATOM 2304 O O . ARG A 1 324 ? -17.979 -6.148 13.623 1.00 85.00 324 ARG A O 1
ATOM 2311 N N . PRO A 1 325 ? -18.812 -4.055 13.771 1.00 69.50 325 PRO A N 1
ATOM 2312 C CA . PRO A 1 325 ? -18.957 -3.889 12.335 1.00 69.50 325 PRO A CA 1
ATOM 2313 C C . PRO A 1 325 ? -17.601 -4.056 11.645 1.00 69.50 325 PRO A C 1
ATOM 2315 O O . PRO A 1 325 ? -16.568 -3.643 12.181 1.00 69.50 325 PRO A O 1
ATOM 2318 N N . ALA A 1 326 ? -17.603 -4.641 10.447 1.00 57.34 326 ALA A N 1
ATOM 2319 C CA . ALA A 1 326 ? -16.433 -4.580 9.582 1.00 57.34 326 ALA A CA 1
ATOM 2320 C C . ALA A 1 326 ? -16.105 -3.104 9.313 1.00 57.34 326 ALA A C 1
ATOM 2322 O O . ALA A 1 326 ? -17.004 -2.313 9.017 1.00 57.34 326 ALA A O 1
ATOM 2323 N N . ILE A 1 327 ? -14.833 -2.724 9.443 1.00 52.34 327 ILE A N 1
ATOM 2324 C CA . ILE A 1 327 ? -14.388 -1.377 9.087 1.00 52.34 327 ILE A CA 1
ATOM 2325 C C . ILE A 1 327 ? -14.559 -1.249 7.564 1.00 52.34 327 ILE A C 1
ATOM 2327 O O . ILE A 1 327 ? -13.995 -2.068 6.838 1.00 52.34 327 ILE A O 1
ATOM 2331 N N . PRO A 1 328 ? -15.336 -0.277 7.052 1.00 33.62 328 PRO A N 1
ATOM 2332 C CA . PRO A 1 328 ? -15.417 -0.050 5.616 1.00 33.62 328 PRO A CA 1
ATOM 2333 C C . PRO A 1 328 ? -14.032 0.340 5.087 1.00 33.62 328 PRO A C 1
ATOM 2335 O O . PRO A 1 328 ? -13.492 1.364 5.505 1.00 33.62 328 PRO A O 1
ATOM 2338 N N . GLY A 1 329 ? -13.472 -0.451 4.170 1.00 41.16 329 GLY A N 1
ATOM 2339 C CA . GLY A 1 329 ? -12.208 -0.134 3.495 1.00 41.16 329 GLY A CA 1
ATOM 2340 C C . GLY A 1 329 ? -11.010 -1.036 3.809 1.00 41.16 329 GLY A C 1
ATOM 2341 O O . GLY A 1 329 ? -9.909 -0.660 3.417 1.00 41.16 329 GLY A O 1
ATOM 2342 N N . ASN A 1 330 ? -11.217 -2.189 4.454 1.00 37.38 330 ASN A N 1
ATOM 2343 C CA . ASN A 1 330 ? -10.352 -3.359 4.241 1.00 37.38 330 ASN A CA 1
ATOM 2344 C C . ASN A 1 330 ? -10.848 -4.165 3.037 1.00 37.38 330 ASN A C 1
ATOM 2346 O O . ASN A 1 330 ? -12.090 -4.259 2.881 1.00 37.38 330 ASN A O 1
#

pLDDT: mean 88.61, std 13.78, range [33.62, 98.81]

Foldseek 3Di:
DDQDPPREDEQEAVNEAEFADPKAPDAGAEDAAAYEFEADEYEYEYNPPDDDQADGEYEYQHAYEYDHARGEYEYHYQHEYEYAYAYHGQHEYEDPAHEYEYAEEAQNYEYEFEARYEYEYAYEYEEYEYDANYEYQYHPAAAEYEYAEYHAYQAQGYEYEKEAQDQDDGVGMHAYEYEHDAYEQHSYAYHYAYPDDDDQFRKDQRYHHPDPDAHHDDRPPQDAQRWDDHPQWIWGWHCLPDVGRTIMIGTHDRFDDWDWDWDDDVQKIKIKTFCRDVQWFKWKALDPPPPRTDGDPPFFDDDPRMTMDMDGPDDGDMDMDTDRDDDPPD

Sequence (330 aa):
MQTLSGGIVYLPVGGDVVVNPGGFGIPGATLSGNLGLDSGPHHITVGQNLVASGGPQCIISATIGETSGGGSLEKDGPGRLVLTGNNTYSGVTTVAGGWLQVDGSQPGSGVLVNSGGTLRGTGTVGYIQLADGSTVAPGDSPGILNCGLVEGPSSGAATLQIELDGTTPGSGYSQLNAHGLFVSLSGIRLSASLNYASAVGDQFEIVNYGVPNPIIGTFNGLPQNGTLYIGSELFQISYTGGTGNDVVLSRQVTPPPPVLTIQTPTNSVLLSWQTNDPLFALEFSTDLNPTNWLPVTPLPVIIGTNNVVTNSAGGPQKFYRLNRPAIPGN

Radius of gyration: 25.4 Å; chains: 1; bounding box: 67×36×75 Å

Secondary structure (DSSP, 8-state):
-EEETTTEEEE-TT--EEE--SSTTSPPEEE-SEEEE-SEEEEEEESTT---TT--EEEE-SEEEESSS-EEEEEESSSEEEE-SB----SPEEE-SEEEEE-SEETTS-EEE-TTEEEEESSEES-EEE-TT-EEEEBTTT-EEEES-EE--SSTTEEEEEEESSSSBTTTB-EEEE-SS-EE-TTEEEEEEE-S-PPTT-EEEEEEE-SSSPPBS--TT--TT-EEEETTEEEEEEEEETTTTEEEEEEPPPPPPPPPEEE--TTEEEEEEETT-TT-EEEEESS--TT--EE-SSPPEEETTEEEEEEES-SS--EEEEE-PPPTT-